Protein AF-A0A523BWU6-F1 (afdb_monomer)

Nearest PDB structures (foldseek):
  2gwc-assembly1_B  TM=8.586E-01  e=6.960E-15  Brassica juncea
  1r8g-assembly1_A  TM=8.103E-01  e=1.263E-08  Escherichia coli
  1r8g-assembly1_B  TM=7.173E-01  e=1.803E-08  Escherichia coli
  1tt4-assembly1_B  TM=7.010E-01  e=5.564E-08  Salmonella enterica subsp. enterica serovar Typhimurium str. LT2
  3nhq-assembly1_A  TM=3.164E-01  e=4.494E+00  Pseudomonas aeruginosa

Mean predicted aligned error: 5.54 Å

Radius of gyration: 21.66 Å; Cα contacts (8 Å, |Δi|>4): 643; chains: 1; bounding box: 71×61×48 Å

Secondary structure (DSSP, 8-state):
-HHHHHHHHHHHHHHHHHTTTS---EEEEEEEEEE-TTSSBPPHHHHHHHHHHHHHTTPEEEE-TTT--EEEEEEE-SSSEEEEEE-SBTTEEEEEEEEESSHHHHHHHHHHHHHHHHHHHHHHT-EE--SSB-SSSPP-GGGB---GGGGGHHHHH-SSGGGGGGTB-EEEEEEE--TTTHHHHHHHHHHTHHHHHHHT----EETTEE-TT-S-HHHHHHHHHSTT-TTEE--SS--SSHHHHHHHHHTSPP-EEEETTEEEE-TTSS-HHHHHHHGGG-EEE-TTS-EEE----HHHHHHHGGG-EESEEEETTTEEEEEEEEP-PPP-TT--PPPTTS-------

pLDDT: mean 91.9, std 13.24, range [29.61, 98.56]

Solvent-accessible surface area (backbone atoms only — not comparable to full-atom values): 18649 Å² total; per-residue (Å²): 108,67,68,59,30,50,49,56,40,49,46,13,44,51,48,44,59,80,38,67,98,54,67,72,35,42,29,41,39,38,24,26,28,29,19,35,86,84,54,34,58,43,56,72,68,60,49,54,50,49,54,54,50,41,43,79,71,70,26,50,74,39,58,26,90,72,68,65,42,76,47,31,33,35,36,87,44,100,75,50,44,31,35,46,28,46,60,56,5,56,34,22,40,30,39,35,45,43,56,23,66,45,70,69,60,44,51,52,52,51,50,53,53,49,51,60,50,45,58,52,22,68,74,71,48,40,46,73,40,42,25,3,32,38,39,40,45,69,57,36,78,90,40,45,41,79,42,62,80,64,77,46,45,54,79,60,69,69,55,74,48,68,25,51,46,23,31,45,18,31,36,26,41,31,37,64,37,50,58,94,43,41,50,62,50,30,39,54,47,35,74,42,35,71,60,46,31,66,76,35,43,38,20,33,41,41,60,74,36,75,40,82,97,38,47,42,39,51,62,51,45,48,52,69,50,46,65,89,42,93,42,45,43,75,70,96,64,75,61,90,41,61,58,54,47,45,51,58,61,28,56,38,59,34,57,56,42,78,56,98,91,40,68,26,38,32,54,88,37,80,15,36,50,57,47,54,68,42,27,86,72,21,60,27,25,41,94,85,66,49,76,41,84,40,68,71,49,70,68,45,50,60,53,45,60,69,68,53,49,39,35,27,37,80,40,93,82,32,22,40,32,42,48,57,26,28,9,58,60,76,81,70,88,79,74,82,63,82,64,91,83,73,79,85,73,81,80,83,133

Sequence (349 aa):
MDELAGFVWEMLAGKQAGRRGRPRGTGLELKFPAVNQRGEAIGFETLQKLWAFLATRGWDLSLDPHYGWPVSASFPNKYCRDVIGTETGFCKLEISLAYQDDLHRLYRRLAEIRELLGEFAAAEGVSFLGLGVQPLTPPGRELMMPKARNLFWEEVFGNDRVYLFTVTATNQVHVDVAPEEAIRAVNVFNALAAAQIALHANSAIWQGRLAEGYKALTEQAWEWWLPGDPRVGQISRPFSDLGDYVEHLAGFRPVYLVRDGQYLGLAHYGSFAVYWQDGAQAAAADSRGNMVPVMPRIEDWELHQTFCWHDARVSGYGTLENRVNCQQPPEVAGGSGPDPRVDGESRPG

Foldseek 3Di:
DVVLLVVLQVLLQVLVVVQPPAAWWKKKKWKWQKAALVLEQDDPVLLLVVVVLVVVVVWQFDAALPPRHGFWTWDDDPQGIWIWGADQFSRMIITIDGIDRDPVVNVVVVVVVVVSVVVSCVVRRMDTDLAQWSQAYAFDPNRGDPHPLVPQCCVQQVDDLSSNVNTGIWMKMWIRDHQVCQLVVQQVLLVCLVVQLVVQQGHQHHNNDGPPPGSNVSLVSQCVRHPPQCQAEHHPDRAPHSVSVLVSLQQDQFGWDDDPSFTWGRSPDNGNVVQQVCAQPHWTQGPVGDTDTDGDDVRSVLVSSVSRHYCWDQHSNSTIMHIRHRRGDPPPPDDPPPDPPPDPDDDDD

Structure (mmCIF, N/CA/C/O backbone):
data_AF-A0A523BWU6-F1
#
_entry.id   AF-A0A523BWU6-F1
#
loop_
_atom_site.group_PDB
_atom_site.id
_atom_site.type_symbol
_atom_site.label_atom_id
_atom_site.label_alt_id
_atom_site.label_comp_id
_atom_site.label_asym_id
_atom_site.label_entity_id
_atom_site.label_seq_id
_atom_site.pdbx_PDB_ins_code
_atom_site.Cartn_x
_atom_site.Cartn_y
_atom_site.Cartn_z
_atom_site.occupancy
_atom_site.B_iso_or_equiv
_atom_site.auth_seq_id
_atom_site.auth_comp_id
_atom_site.auth_asym_id
_atom_site.auth_atom_id
_atom_site.pdbx_PDB_model_num
ATOM 1 N N . MET A 1 1 ? 15.651 -6.166 -19.650 1.00 95.00 1 MET A N 1
ATOM 2 C CA . MET A 1 1 ? 14.570 -6.655 -18.769 1.00 95.00 1 MET A CA 1
ATOM 3 C C . MET A 1 1 ? 14.988 -7.934 -18.060 1.00 95.00 1 MET A C 1
ATOM 5 O O . MET A 1 1 ? 14.704 -8.050 -16.879 1.00 95.00 1 MET A O 1
ATOM 9 N N . ASP A 1 2 ? 15.756 -8.814 -18.712 1.00 95.88 2 ASP A N 1
ATOM 10 C CA . ASP A 1 2 ? 16.342 -10.025 -18.107 1.00 95.88 2 ASP A CA 1
ATOM 11 C C . ASP A 1 2 ? 17.054 -9.791 -16.769 1.00 95.88 2 ASP A C 1
ATOM 13 O O . ASP A 1 2 ? 16.882 -10.575 -15.845 1.00 95.88 2 ASP A O 1
ATOM 17 N N . GLU A 1 3 ? 17.800 -8.691 -16.633 1.00 97.06 3 GLU A N 1
ATOM 18 C CA . GLU A 1 3 ? 18.439 -8.303 -15.367 1.00 97.06 3 GLU A CA 1
ATOM 19 C C . GLU A 1 3 ? 17.420 -8.114 -14.229 1.00 97.06 3 GLU A C 1
ATOM 21 O O . GLU A 1 3 ? 17.587 -8.668 -13.146 1.00 97.06 3 GLU A O 1
ATOM 26 N N . LEU A 1 4 ? 16.325 -7.392 -14.491 1.00 97.81 4 LEU A N 1
ATOM 27 C CA . LEU A 1 4 ? 15.254 -7.169 -13.516 1.00 97.81 4 LEU A CA 1
ATOM 28 C C . LEU A 1 4 ? 14.512 -8.471 -13.195 1.00 97.81 4 LEU A C 1
ATOM 30 O O . LEU A 1 4 ? 14.207 -8.740 -12.036 1.00 97.81 4 LEU A O 1
ATOM 34 N N . ALA A 1 5 ? 14.261 -9.311 -14.202 1.00 97.75 5 ALA A N 1
ATOM 35 C CA . ALA A 1 5 ? 13.670 -10.631 -13.994 1.00 97.75 5 ALA A CA 1
ATOM 36 C C . ALA A 1 5 ? 14.579 -11.538 -13.148 1.00 97.75 5 ALA A C 1
ATOM 38 O O . ALA A 1 5 ? 14.092 -12.213 -12.240 1.00 97.75 5 ALA A O 1
ATOM 39 N N . GLY A 1 6 ? 15.893 -11.499 -13.389 1.00 98.06 6 GLY A N 1
ATOM 40 C CA . GLY A 1 6 ? 16.903 -12.178 -12.581 1.00 98.06 6 GLY A CA 1
ATOM 41 C C . GLY A 1 6 ? 16.894 -11.704 -11.130 1.00 98.06 6 GLY A C 1
ATOM 42 O O . GLY A 1 6 ? 16.834 -12.529 -10.223 1.00 98.06 6 GLY A O 1
ATOM 43 N N . PHE A 1 7 ? 16.835 -10.391 -10.898 1.00 97.75 7 PHE A N 1
ATOM 44 C CA . PHE A 1 7 ? 16.709 -9.834 -9.550 1.00 97.75 7 PHE A CA 1
ATOM 45 C C . PHE A 1 7 ? 15.442 -10.325 -8.828 1.00 97.75 7 PHE A C 1
ATOM 47 O O . PHE A 1 7 ? 15.516 -10.789 -7.689 1.00 97.75 7 PHE A O 1
ATOM 54 N N . VAL A 1 8 ? 14.273 -10.273 -9.481 1.00 97.88 8 VAL A N 1
ATOM 55 C CA . VAL A 1 8 ? 13.016 -10.737 -8.864 1.00 97.88 8 VAL A CA 1
ATOM 56 C C . VAL A 1 8 ? 13.076 -12.239 -8.563 1.00 97.88 8 VAL A C 1
ATOM 58 O O . VAL A 1 8 ? 12.609 -12.677 -7.507 1.00 97.88 8 VAL A O 1
ATOM 61 N N . TRP A 1 9 ? 13.692 -13.031 -9.444 1.00 98.19 9 TRP A N 1
ATOM 62 C CA . TRP A 1 9 ? 13.938 -14.451 -9.205 1.00 98.19 9 TRP A CA 1
ATOM 63 C C . TRP A 1 9 ? 14.818 -14.674 -7.971 1.00 98.19 9 TRP A C 1
ATOM 65 O O . TRP A 1 9 ? 14.464 -15.460 -7.093 1.00 98.19 9 TRP A O 1
ATOM 75 N N . GLU A 1 10 ? 15.944 -13.968 -7.876 1.00 97.75 10 GLU A N 1
ATOM 76 C CA . GLU A 1 10 ? 16.881 -14.069 -6.755 1.00 97.75 10 GLU A CA 1
ATOM 77 C C . GLU A 1 10 ? 16.250 -13.642 -5.428 1.00 97.75 10 GLU A C 1
ATOM 79 O O . GLU A 1 10 ? 16.455 -14.311 -4.414 1.00 97.75 10 GLU A O 1
ATOM 84 N N . MET A 1 11 ? 15.418 -12.597 -5.427 1.00 96.50 11 MET A N 1
ATOM 85 C CA . MET A 1 11 ? 14.640 -12.182 -4.257 1.00 96.50 11 MET A CA 1
ATOM 86 C C . MET A 1 11 ? 13.735 -13.322 -3.758 1.00 96.50 11 MET A C 1
ATOM 88 O O . MET A 1 11 ? 13.740 -13.655 -2.567 1.00 96.50 11 MET A O 1
ATOM 92 N N . LEU A 1 12 ? 12.979 -13.952 -4.662 1.00 96.75 12 LEU A N 1
ATOM 93 C CA . LEU A 1 12 ? 12.099 -15.080 -4.340 1.00 96.75 12 LEU A CA 1
ATOM 94 C C . LEU A 1 12 ? 12.902 -16.304 -3.866 1.00 96.75 12 LEU A C 1
ATOM 96 O O . LEU A 1 12 ? 12.552 -16.937 -2.865 1.00 96.75 12 LEU A O 1
ATOM 100 N N . ALA A 1 13 ? 14.011 -16.616 -4.538 1.00 96.44 13 ALA A N 1
ATOM 101 C CA . ALA A 1 13 ? 14.864 -17.755 -4.214 1.00 96.44 13 ALA A CA 1
ATOM 102 C C . ALA A 1 13 ? 15.556 -17.567 -2.856 1.00 96.44 13 ALA A C 1
ATOM 104 O O . ALA A 1 13 ? 15.603 -18.490 -2.040 1.00 96.44 13 ALA A O 1
ATOM 105 N N . GLY A 1 14 ? 16.034 -16.354 -2.569 1.00 94.12 14 GLY A N 1
ATOM 106 C CA . GLY A 1 14 ? 16.620 -15.979 -1.286 1.00 94.12 14 GLY A CA 1
ATOM 107 C C . GLY A 1 14 ? 15.615 -16.104 -0.143 1.00 94.12 14 GLY A C 1
ATOM 108 O O . GLY A 1 14 ? 15.928 -16.691 0.899 1.00 94.12 14 GLY A O 1
ATOM 109 N N . LYS A 1 15 ? 14.373 -15.643 -0.356 1.00 90.31 15 LYS A N 1
ATOM 110 C CA . LYS A 1 15 ? 13.274 -15.812 0.604 1.00 90.31 15 LYS A CA 1
ATOM 111 C C . LYS A 1 15 ? 12.997 -17.288 0.891 1.00 90.31 15 LYS A C 1
ATOM 113 O O . LYS A 1 15 ? 12.927 -17.683 2.057 1.00 90.31 15 LYS A O 1
ATOM 118 N N . GLN A 1 16 ? 12.884 -18.106 -0.154 1.00 91.31 16 GLN A N 1
ATOM 119 C CA . GLN A 1 16 ? 12.655 -19.545 -0.037 1.00 91.31 16 GLN A CA 1
ATOM 120 C C . GLN A 1 16 ? 13.806 -20.243 0.707 1.00 91.31 16 GLN A C 1
ATOM 122 O O . GLN A 1 16 ? 13.567 -21.025 1.632 1.00 91.31 16 GLN A O 1
ATOM 127 N N . ALA A 1 17 ? 15.058 -19.930 0.360 1.00 91.69 17 ALA A N 1
ATOM 128 C CA . ALA A 1 17 ? 16.248 -20.497 0.989 1.00 91.69 17 ALA A CA 1
ATOM 129 C C . ALA A 1 17 ? 16.337 -20.145 2.482 1.00 91.69 17 ALA A C 1
ATOM 131 O O . ALA A 1 17 ? 16.583 -21.029 3.306 1.00 91.69 17 ALA A O 1
ATOM 132 N N . GLY A 1 18 ? 16.043 -18.893 2.852 1.00 87.62 18 GLY A N 1
ATOM 133 C CA . GLY A 1 18 ? 15.986 -18.442 4.249 1.00 87.62 18 GLY A CA 1
ATOM 134 C C . GLY A 1 18 ? 14.910 -19.140 5.092 1.00 87.62 18 GLY A C 1
ATOM 135 O O . GLY A 1 18 ? 14.934 -19.076 6.325 1.00 87.62 18 GLY A O 1
ATOM 136 N N . ARG A 1 19 ? 13.972 -19.842 4.445 1.00 84.12 19 ARG A N 1
ATOM 137 C CA . ARG A 1 19 ? 12.902 -20.623 5.082 1.00 84.12 19 ARG A CA 1
ATOM 138 C C . ARG A 1 19 ? 13.053 -22.133 4.895 1.00 84.12 19 ARG A C 1
ATOM 140 O O . ARG A 1 19 ? 12.149 -22.883 5.260 1.00 84.12 19 ARG A O 1
ATOM 147 N N . ARG A 1 20 ? 14.185 -22.613 4.371 1.00 85.06 20 ARG A N 1
ATOM 148 C CA . ARG A 1 20 ? 14.415 -24.046 4.142 1.00 85.06 20 ARG A CA 1
ATOM 149 C C . ARG A 1 20 ? 14.193 -24.856 5.427 1.00 85.06 20 ARG A C 1
ATOM 151 O O . ARG A 1 20 ? 14.757 -24.552 6.473 1.00 85.06 20 ARG A O 1
ATOM 158 N N . GLY A 1 21 ? 13.367 -25.900 5.335 1.00 83.62 21 GLY A N 1
ATOM 159 C CA . GLY A 1 21 ? 13.014 -26.756 6.475 1.00 83.62 21 GLY A CA 1
ATOM 160 C C . GLY A 1 21 ? 11.946 -26.178 7.411 1.00 83.62 21 GLY A C 1
ATOM 161 O O . GLY A 1 21 ? 11.704 -26.748 8.472 1.00 83.62 21 GLY A O 1
ATOM 162 N N . ARG A 1 22 ? 11.300 -25.065 7.039 1.00 84.62 22 ARG A N 1
ATOM 163 C CA . ARG A 1 22 ? 10.190 -24.450 7.778 1.00 84.62 22 ARG A CA 1
ATOM 164 C C . ARG A 1 22 ? 8.908 -24.473 6.934 1.00 84.62 22 ARG A C 1
ATOM 166 O O . ARG A 1 22 ? 8.999 -24.528 5.707 1.00 84.62 22 ARG A O 1
ATOM 173 N N . PRO A 1 23 ? 7.717 -24.424 7.558 1.00 86.81 23 PRO A N 1
ATOM 174 C CA . PRO A 1 23 ? 6.465 -24.246 6.827 1.00 86.81 23 PRO A CA 1
ATOM 175 C C . PRO A 1 23 ? 6.470 -22.956 6.000 1.00 86.81 23 PRO A C 1
ATOM 177 O O . PRO A 1 23 ? 7.187 -22.004 6.324 1.00 86.81 23 PRO A O 1
ATOM 180 N N . ARG A 1 24 ? 5.627 -22.893 4.965 1.00 89.00 24 ARG A N 1
ATOM 181 C CA . ARG A 1 24 ? 5.288 -21.618 4.321 1.00 89.00 24 ARG A CA 1
ATOM 182 C C . ARG A 1 24 ? 4.658 -20.699 5.353 1.00 89.00 24 ARG A C 1
ATOM 184 O O . ARG A 1 24 ? 3.823 -21.137 6.137 1.00 89.00 24 ARG A O 1
ATOM 191 N N . GLY A 1 25 ? 5.098 -19.457 5.368 1.00 89.44 25 GLY A N 1
ATOM 192 C CA . GLY A 1 25 ? 4.559 -18.452 6.253 1.00 89.44 25 GLY A CA 1
ATOM 193 C C . GLY A 1 25 ? 3.513 -17.589 5.573 1.00 89.44 25 GLY A C 1
ATOM 194 O O . GLY A 1 25 ? 3.270 -17.679 4.367 1.00 89.44 25 GLY A O 1
ATOM 195 N N . THR A 1 26 ? 2.934 -16.716 6.383 1.00 92.12 26 THR A N 1
ATOM 196 C CA . THR A 1 26 ? 2.029 -15.674 5.924 1.00 92.12 26 THR A CA 1
ATOM 197 C C . THR A 1 26 ? 2.257 -14.385 6.708 1.00 92.12 26 THR A C 1
ATOM 199 O O . THR A 1 26 ? 2.623 -14.415 7.885 1.00 92.12 26 THR A O 1
ATOM 202 N N . GLY A 1 27 ? 2.037 -13.249 6.058 1.00 92.75 27 GLY A N 1
ATOM 203 C CA . GLY A 1 27 ? 1.961 -11.924 6.676 1.00 92.75 27 GLY A CA 1
ATOM 204 C C . GLY A 1 27 ? 0.596 -11.291 6.421 1.00 92.75 27 GLY A C 1
ATOM 205 O O . GLY A 1 27 ? -0.129 -11.740 5.531 1.00 92.75 27 GLY A O 1
ATOM 206 N N . LEU A 1 28 ? 0.256 -10.261 7.192 1.00 94.00 28 LEU A N 1
ATOM 207 C CA . LEU A 1 28 ? -0.963 -9.471 7.003 1.00 94.00 28 LEU A CA 1
ATOM 208 C C . LEU A 1 28 ? -0.611 -7.997 6.878 1.00 94.00 28 LEU A C 1
ATOM 210 O O . LEU A 1 28 ? 0.236 -7.517 7.627 1.00 94.00 28 LEU A O 1
ATOM 214 N N . GLU A 1 29 ? -1.321 -7.300 6.001 1.00 95.50 29 GLU A N 1
ATOM 215 C CA . GLU A 1 29 ? -1.388 -5.843 5.937 1.00 95.50 29 GLU A CA 1
ATOM 216 C C . GLU A 1 29 ? -2.864 -5.435 6.036 1.00 95.50 29 GLU A C 1
ATOM 218 O O . GLU A 1 29 ? -3.669 -5.660 5.130 1.00 95.50 29 GLU A O 1
ATOM 223 N N . LEU A 1 30 ? -3.248 -4.885 7.186 1.00 95.94 30 LEU A N 1
ATOM 224 C CA . LEU A 1 30 ? -4.639 -4.618 7.547 1.00 95.94 30 LEU A CA 1
ATOM 225 C C . LEU A 1 30 ? -4.874 -3.123 7.692 1.00 95.94 30 LEU A C 1
ATOM 227 O O . LEU A 1 30 ? -4.196 -2.476 8.486 1.00 95.94 30 LEU A O 1
ATOM 231 N N . LYS A 1 31 ? -5.869 -2.573 6.994 1.00 96.81 31 LYS A N 1
ATOM 232 C CA . LYS A 1 31 ? -6.171 -1.136 7.058 1.00 96.81 31 LYS A CA 1
ATOM 233 C C . LYS A 1 31 ? -7.459 -0.898 7.833 1.00 96.81 31 LYS A C 1
ATOM 235 O O . LYS A 1 31 ? -8.456 -1.543 7.547 1.00 96.81 31 LYS A O 1
ATOM 240 N N . PHE A 1 32 ? -7.464 0.007 8.803 1.00 96.94 32 PHE A N 1
ATOM 241 C CA . PHE A 1 32 ? -8.627 0.292 9.647 1.00 96.94 32 PHE A CA 1
ATOM 242 C C . PHE A 1 32 ? -8.932 1.791 9.635 1.00 96.94 32 PHE A C 1
ATOM 244 O O . PHE A 1 32 ? -8.091 2.570 10.097 1.00 96.94 32 PHE A O 1
ATOM 251 N N . PRO A 1 33 ? -10.110 2.228 9.148 1.00 97.25 33 PRO A N 1
ATOM 252 C CA . PRO A 1 33 ? -10.564 3.595 9.354 1.00 97.25 33 PRO A CA 1
ATOM 253 C C . PRO A 1 33 ? -10.639 3.905 10.851 1.00 97.25 33 PRO A C 1
ATOM 255 O O . PRO A 1 33 ? -11.231 3.145 11.618 1.00 97.25 33 PRO A O 1
ATOM 258 N N . ALA A 1 34 ? -10.039 5.014 11.264 1.00 97.56 34 ALA A N 1
ATOM 259 C CA . ALA A 1 34 ? -10.069 5.499 12.633 1.00 97.56 34 ALA A CA 1
ATOM 260 C C . ALA A 1 34 ? -11.107 6.618 12.745 1.00 97.56 34 ALA A C 1
ATOM 262 O O . ALA A 1 34 ? -11.057 7.604 12.001 1.00 97.56 34 ALA A O 1
ATOM 263 N N . VAL A 1 35 ? -12.047 6.471 13.677 1.00 98.06 35 VAL A N 1
ATOM 264 C CA . VAL A 1 35 ? -13.168 7.401 13.842 1.00 98.06 35 VAL A CA 1
ATOM 265 C C . VAL A 1 35 ? -13.293 7.930 15.260 1.00 98.06 35 VAL A C 1
ATOM 267 O O . VAL A 1 35 ? -12.941 7.249 16.221 1.00 98.06 35 VAL A O 1
ATOM 270 N N . ASN A 1 36 ? -13.812 9.147 15.385 1.00 97.94 36 ASN A N 1
ATOM 271 C CA . ASN A 1 36 ? -14.216 9.732 16.659 1.00 97.94 36 ASN A CA 1
ATOM 272 C C . ASN A 1 36 ? -15.576 9.160 17.125 1.00 97.94 36 ASN A C 1
ATOM 274 O O . ASN A 1 36 ? -16.227 8.390 16.417 1.00 97.94 36 ASN A O 1
ATOM 278 N N . GLN A 1 37 ? -16.057 9.584 18.297 1.00 96.50 37 GLN A N 1
ATOM 279 C CA . GLN A 1 37 ? -17.348 9.139 18.856 1.00 96.50 37 GLN A CA 1
ATOM 280 C C . GLN A 1 37 ? -18.585 9.493 18.005 1.00 96.50 37 GLN A C 1
ATOM 282 O O . GLN A 1 37 ? -19.656 8.935 18.224 1.00 96.50 37 GLN A O 1
ATOM 287 N N . ARG A 1 38 ? -18.459 10.411 17.038 1.00 96.75 38 ARG A N 1
ATOM 288 C CA . ARG A 1 38 ? -19.512 10.763 16.071 1.00 96.75 38 ARG A CA 1
ATOM 289 C C . ARG A 1 38 ? -19.452 9.916 14.795 1.00 96.75 38 ARG A C 1
ATOM 291 O O . ARG A 1 38 ? -20.298 10.082 13.924 1.00 96.75 38 ARG A O 1
ATOM 298 N N . GLY A 1 39 ? -18.474 9.016 14.674 1.00 96.50 39 GLY A N 1
ATOM 299 C CA . GLY A 1 39 ? -18.249 8.197 13.483 1.00 96.50 39 GLY A CA 1
ATOM 300 C C . GLY A 1 39 ? -17.543 8.935 12.341 1.00 96.50 39 GLY A C 1
ATOM 301 O O . GLY A 1 39 ? -17.425 8.386 11.246 1.00 96.50 39 GLY A O 1
ATOM 302 N N . GLU A 1 40 ? -17.081 10.163 12.568 1.00 97.81 40 GLU A N 1
ATOM 303 C CA . GLU A 1 40 ? -16.292 10.939 11.607 1.00 97.81 40 GLU A CA 1
ATOM 304 C C . GLU A 1 40 ? -14.819 10.524 11.703 1.00 97.81 40 GLU A C 1
ATOM 306 O O . GLU A 1 40 ? -14.370 10.069 12.755 1.00 97.81 40 GLU A O 1
ATOM 311 N N . ALA A 1 41 ? -14.054 10.704 10.628 1.00 98.06 41 ALA A N 1
ATOM 312 C CA . ALA A 1 41 ? -12.604 10.552 10.632 1.00 98.06 41 ALA A CA 1
ATOM 313 C C . ALA A 1 41 ? -11.962 11.288 11.824 1.00 98.06 41 ALA A C 1
ATOM 315 O O . ALA A 1 41 ? -12.340 12.415 12.154 1.00 98.06 41 ALA A O 1
ATOM 316 N N . ILE A 1 42 ? -10.981 10.653 12.471 1.00 98.06 42 ILE A N 1
ATOM 317 C CA . ILE A 1 42 ? -10.181 11.326 13.505 1.00 98.06 42 ILE A CA 1
ATOM 318 C C . ILE A 1 42 ? -9.465 12.556 12.936 1.00 98.06 42 ILE A C 1
ATOM 320 O O . ILE A 1 42 ? -9.189 12.623 11.742 1.00 98.06 42 ILE A O 1
ATOM 324 N N . GLY A 1 43 ? -9.121 13.512 13.801 1.00 97.31 43 GLY A N 1
ATOM 325 C CA . GLY A 1 43 ? -8.261 14.635 13.433 1.00 97.31 43 GLY A CA 1
ATOM 326 C C . GLY A 1 43 ? -6.775 14.259 13.428 1.00 97.31 43 GLY A C 1
ATOM 327 O O . GLY A 1 43 ? -6.363 13.280 14.053 1.00 97.31 43 GLY A O 1
ATOM 328 N N . PHE A 1 44 ? -5.952 15.080 12.772 1.00 96.38 44 PHE A N 1
ATOM 329 C CA . PHE A 1 44 ? -4.498 14.879 12.710 1.00 96.38 44 PHE A CA 1
ATOM 330 C C . PHE A 1 44 ? -3.832 14.894 14.100 1.00 96.38 44 PHE A C 1
ATOM 332 O O . PHE A 1 44 ? -2.903 14.133 14.350 1.00 96.38 44 PHE A O 1
ATOM 339 N N . GLU A 1 45 ? -4.349 15.694 15.039 1.00 97.00 45 GLU A N 1
ATOM 340 C CA . GLU A 1 45 ? -3.870 15.728 16.431 1.00 97.00 45 GLU A CA 1
ATOM 341 C C . GLU A 1 45 ? -4.022 14.363 17.125 1.00 97.00 45 GLU A C 1
ATOM 343 O O . GLU A 1 45 ? -3.108 13.892 17.800 1.00 97.00 45 GLU A O 1
ATOM 348 N N . THR A 1 46 ? -5.149 13.677 16.919 1.00 97.94 46 THR A N 1
ATOM 349 C CA . THR A 1 46 ? -5.376 12.334 17.469 1.00 97.94 46 THR A CA 1
ATOM 350 C C . THR A 1 46 ? -4.353 11.334 16.929 1.00 97.94 46 THR A C 1
ATOM 352 O O . THR A 1 46 ? -3.847 10.506 17.683 1.00 97.94 46 THR A O 1
ATOM 355 N N . LEU A 1 47 ? -3.985 11.438 15.648 1.00 97.50 47 LEU A N 1
ATOM 356 C CA . LEU A 1 47 ? -2.916 10.620 15.076 1.00 97.50 47 LEU A CA 1
ATOM 357 C C . LEU A 1 47 ? -1.556 10.918 15.735 1.00 97.50 47 LEU A C 1
ATOM 359 O O . LEU A 1 47 ? -0.805 9.997 16.047 1.00 97.50 47 LEU A O 1
ATOM 363 N N . GLN A 1 48 ? -1.238 12.187 16.003 1.00 96.75 48 GLN A N 1
ATOM 364 C CA . GLN A 1 48 ? 0.001 12.550 16.703 1.00 96.75 48 GLN A CA 1
ATOM 365 C C . GLN A 1 48 ? 0.056 11.954 18.116 1.00 96.75 48 GLN A C 1
ATOM 367 O O . GLN A 1 48 ? 1.101 11.450 18.535 1.00 96.75 48 GLN A O 1
ATOM 372 N N . LYS A 1 49 ? -1.077 11.942 18.830 1.00 98.31 49 LYS A N 1
ATOM 373 C CA . LYS A 1 49 ? -1.189 11.276 20.134 1.00 98.31 49 LYS A CA 1
ATOM 374 C C . LYS A 1 49 ? -0.979 9.766 20.033 1.00 98.31 49 LYS A C 1
ATOM 376 O O . LYS A 1 49 ? -0.329 9.205 20.911 1.00 98.31 49 LYS A O 1
ATOM 381 N N . LEU A 1 50 ? -1.455 9.115 18.966 1.00 98.38 50 LEU A N 1
ATOM 382 C CA . LEU A 1 50 ? -1.187 7.692 18.728 1.00 98.38 50 LEU A CA 1
ATOM 383 C C . LEU A 1 50 ? 0.316 7.423 18.603 1.00 98.38 50 LEU A C 1
ATOM 385 O O . LEU A 1 50 ? 0.822 6.480 19.209 1.00 98.38 50 LEU A O 1
ATOM 389 N N . TRP A 1 51 ? 1.048 8.254 17.860 1.00 98.25 51 TRP A N 1
ATOM 390 C CA . TRP A 1 51 ? 2.498 8.099 17.732 1.00 98.25 51 TRP A CA 1
ATOM 391 C C . TRP A 1 51 ? 3.223 8.276 19.061 1.00 98.25 51 TRP A C 1
ATOM 393 O O . TRP A 1 51 ? 4.073 7.455 19.405 1.00 98.25 51 TRP A O 1
ATOM 403 N N . ALA A 1 52 ? 2.845 9.290 19.842 1.00 98.25 52 ALA A N 1
ATOM 404 C CA . ALA A 1 52 ? 3.377 9.469 21.188 1.00 98.25 52 ALA A CA 1
ATOM 405 C C . ALA A 1 52 ? 3.075 8.247 22.074 1.00 98.25 52 ALA A C 1
ATOM 407 O O . ALA A 1 52 ? 3.976 7.724 22.727 1.00 98.25 52 ALA A O 1
ATOM 408 N N . PHE A 1 53 ? 1.840 7.739 22.040 1.00 98.56 53 PHE A N 1
ATOM 409 C CA . PHE A 1 53 ? 1.439 6.536 22.763 1.00 98.56 53 PHE A CA 1
ATOM 410 C C . PHE A 1 53 ? 2.298 5.325 22.377 1.00 98.56 53 PHE A C 1
ATOM 412 O O . PHE A 1 53 ? 2.887 4.697 23.255 1.00 98.56 53 PHE A O 1
ATOM 419 N N . LEU A 1 54 ? 2.447 5.023 21.085 1.00 98.56 54 LEU A N 1
ATOM 420 C CA . LEU A 1 54 ? 3.252 3.887 20.624 1.00 98.56 54 LEU A CA 1
ATOM 421 C C . LEU A 1 54 ? 4.726 4.020 21.038 1.00 98.56 54 LEU A C 1
ATOM 423 O O . LEU A 1 54 ? 5.321 3.039 21.488 1.00 98.56 54 LEU A O 1
ATOM 427 N N . ALA A 1 55 ? 5.292 5.230 20.996 1.00 98.25 55 ALA A N 1
ATOM 428 C CA . ALA A 1 55 ? 6.647 5.482 21.485 1.00 98.25 55 ALA A CA 1
ATOM 429 C C . ALA A 1 55 ? 6.794 5.162 22.985 1.00 98.25 55 ALA A C 1
ATOM 431 O O . ALA A 1 55 ? 7.755 4.503 23.380 1.00 98.25 55 ALA A O 1
ATOM 432 N N . THR A 1 56 ? 5.811 5.522 23.826 1.00 98.12 56 THR A N 1
ATOM 433 C CA . THR A 1 56 ? 5.826 5.136 25.259 1.00 98.12 56 THR A CA 1
ATOM 434 C C . THR A 1 56 ? 5.741 3.625 25.482 1.00 98.12 56 THR A C 1
ATOM 436 O O . THR A 1 56 ? 6.112 3.132 26.545 1.00 98.12 56 THR A O 1
ATOM 439 N N . ARG A 1 57 ? 5.278 2.877 24.475 1.00 97.69 57 ARG A N 1
ATOM 440 C CA . ARG A 1 57 ? 5.184 1.412 24.472 1.00 97.69 57 ARG A CA 1
ATOM 441 C C . ARG A 1 57 ? 6.387 0.737 23.810 1.00 97.69 57 ARG A C 1
ATOM 443 O O . ARG A 1 57 ? 6.343 -0.463 23.560 1.00 97.69 57 ARG A O 1
ATOM 450 N N . GLY A 1 58 ? 7.456 1.489 23.544 1.00 96.69 58 GLY A N 1
ATOM 451 C CA . GLY A 1 58 ? 8.706 0.962 22.997 1.00 96.69 58 GLY A CA 1
ATOM 452 C C . GLY A 1 58 ? 8.682 0.719 21.489 1.00 96.69 58 GLY A C 1
ATOM 453 O O . GLY A 1 58 ? 9.492 -0.062 20.998 1.00 96.69 58 GLY A O 1
ATOM 454 N N . TRP A 1 59 ? 7.754 1.341 20.755 1.00 97.88 59 TRP A N 1
ATOM 455 C CA . TRP A 1 59 ? 7.782 1.323 19.294 1.00 97.8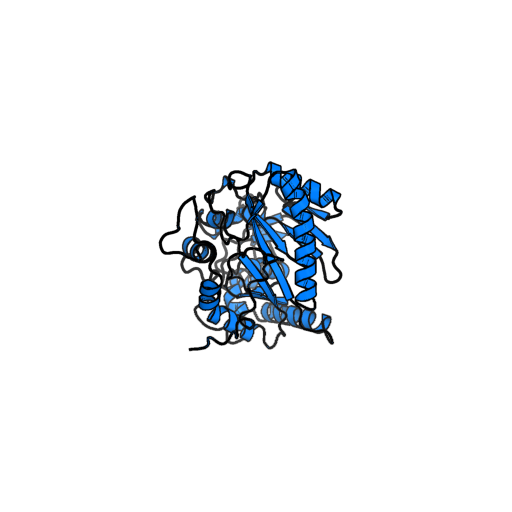8 59 TRP A CA 1
ATOM 456 C C . TRP A 1 59 ? 8.704 2.417 18.753 1.00 97.88 59 TRP A C 1
ATOM 458 O O . TRP A 1 59 ? 8.642 3.568 19.185 1.00 97.88 59 TRP A O 1
ATOM 468 N N . ASP A 1 60 ? 9.501 2.068 17.748 1.00 98.00 60 ASP A N 1
ATOM 469 C CA . ASP A 1 60 ? 10.414 2.991 17.082 1.00 98.00 60 ASP A CA 1
ATOM 470 C C . ASP A 1 60 ? 9.665 3.783 16.006 1.00 98.00 60 ASP A C 1
ATOM 472 O O . ASP A 1 60 ? 9.163 3.204 15.035 1.00 98.00 60 ASP A O 1
ATOM 476 N N . LEU A 1 61 ? 9.595 5.106 16.166 1.00 97.81 61 LEU A N 1
ATOM 477 C CA . LEU A 1 61 ? 8.942 5.991 15.201 1.00 97.81 61 LEU A CA 1
ATOM 478 C C . LEU A 1 61 ? 9.801 6.185 13.948 1.00 97.81 61 LEU A C 1
ATOM 480 O O . LEU A 1 61 ? 11.018 6.341 14.020 1.00 97.81 61 LEU A O 1
ATOM 484 N N . SER A 1 62 ? 9.148 6.233 12.792 1.00 96.50 62 SER A N 1
ATOM 485 C CA . SER A 1 62 ? 9.747 6.625 11.517 1.00 96.50 62 SER A CA 1
ATOM 486 C C . SER A 1 62 ? 9.091 7.907 11.021 1.00 96.50 62 SER A C 1
ATOM 488 O O . SER A 1 62 ? 7.862 8.019 10.984 1.00 96.50 62 SER A O 1
ATOM 490 N N . LEU A 1 63 ? 9.927 8.878 10.660 1.00 95.69 63 LEU A N 1
ATOM 491 C CA . LEU A 1 63 ? 9.497 10.184 10.176 1.00 95.69 63 LEU A CA 1
ATOM 492 C C . LEU A 1 63 ? 9.484 10.206 8.649 1.00 95.69 63 LEU A C 1
ATOM 494 O O . LEU A 1 63 ? 10.350 9.607 8.011 1.00 95.69 63 LEU A O 1
ATOM 498 N N . ASP A 1 64 ? 8.532 10.930 8.069 1.00 93.5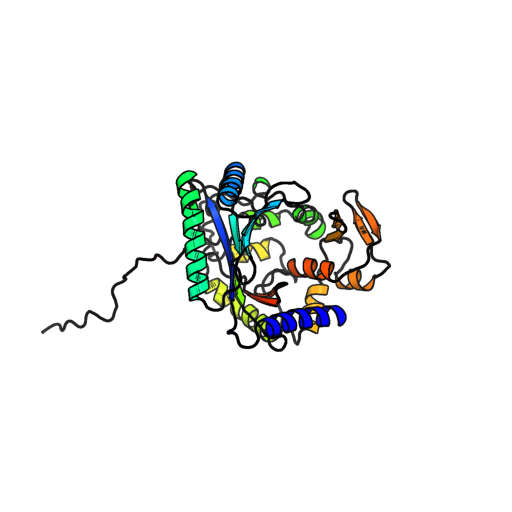0 64 ASP A N 1
ATOM 499 C CA . ASP A 1 64 ? 8.594 11.280 6.658 1.00 93.50 64 ASP A CA 1
ATOM 500 C C . ASP A 1 64 ? 9.816 12.177 6.406 1.00 93.50 64 ASP A C 1
ATOM 502 O O . ASP A 1 64 ? 9.981 13.184 7.101 1.00 93.50 64 ASP A O 1
ATOM 506 N N . PRO A 1 65 ? 10.670 11.860 5.423 1.00 87.75 65 PRO A N 1
ATOM 507 C CA . PRO A 1 65 ? 11.909 12.601 5.200 1.00 87.75 65 PRO A CA 1
ATOM 508 C C . PRO A 1 65 ? 11.696 14.018 4.654 1.00 87.75 65 PRO A C 1
ATOM 510 O O . PRO A 1 65 ? 12.588 14.850 4.794 1.00 87.75 65 PRO A O 1
ATOM 513 N N . HIS A 1 66 ? 10.548 14.312 4.033 1.00 88.81 66 HIS A N 1
ATOM 514 C CA . HIS A 1 66 ? 10.253 15.642 3.500 1.00 88.81 66 HIS A CA 1
ATOM 515 C C . HIS A 1 66 ? 9.535 16.515 4.531 1.00 88.81 66 HIS A C 1
ATOM 517 O O . HIS A 1 66 ? 9.908 17.668 4.735 1.00 88.81 66 HIS A O 1
ATOM 523 N N . TYR A 1 67 ? 8.510 15.972 5.189 1.00 91.38 67 TYR A N 1
ATOM 524 C CA . TYR A 1 67 ? 7.668 16.736 6.108 1.00 91.38 67 TYR A CA 1
ATOM 525 C C . TYR A 1 67 ? 8.099 16.646 7.579 1.00 91.38 67 TYR A C 1
ATOM 527 O O . TYR A 1 67 ? 7.655 17.457 8.388 1.00 91.38 67 TYR A O 1
ATOM 535 N N . GLY A 1 68 ? 8.923 15.662 7.954 1.00 92.75 68 GLY A N 1
ATOM 536 C CA . GLY A 1 68 ? 9.383 15.455 9.332 1.00 92.75 68 GLY A CA 1
ATOM 537 C C . GLY A 1 68 ? 8.318 14.916 10.295 1.00 92.75 68 GLY A C 1
ATOM 538 O O . GLY A 1 68 ? 8.576 14.802 11.492 1.00 92.75 68 GLY A O 1
ATOM 539 N N . TRP A 1 69 ? 7.124 14.574 9.804 1.00 93.94 69 TRP A N 1
ATOM 540 C CA . TRP A 1 69 ? 6.051 14.010 10.625 1.00 93.94 69 TRP A CA 1
ATOM 541 C C . TRP A 1 69 ? 6.240 12.511 10.839 1.00 93.94 69 TRP A C 1
ATOM 543 O O . TRP A 1 69 ? 6.597 11.817 9.887 1.00 93.94 69 TRP A O 1
ATOM 553 N N . PRO A 1 70 ? 5.932 11.963 12.029 1.00 95.94 70 PRO A N 1
ATOM 554 C CA . PRO A 1 70 ? 5.840 10.521 12.178 1.00 95.94 70 PRO A CA 1
ATOM 555 C C . PRO A 1 70 ? 4.740 9.967 11.265 1.00 95.94 70 PRO A C 1
ATOM 557 O O . PRO A 1 70 ? 3.607 10.454 11.262 1.00 95.94 70 PRO A O 1
ATOM 560 N N . VAL A 1 71 ? 5.093 8.958 10.472 1.00 95.94 71 VAL A N 1
ATOM 561 C CA . VAL A 1 71 ? 4.192 8.299 9.508 1.00 95.94 71 VAL A CA 1
ATOM 562 C C . VAL A 1 71 ? 3.952 6.835 9.835 1.00 95.94 71 VAL A C 1
ATOM 564 O O . VAL A 1 71 ? 2.954 6.268 9.382 1.00 95.94 71 VAL A O 1
ATOM 567 N N . SER A 1 72 ? 4.849 6.240 10.618 1.00 97.44 72 SER A N 1
ATOM 568 C CA . SER A 1 72 ? 4.741 4.878 11.114 1.00 97.44 72 SER A CA 1
ATOM 569 C C . SER A 1 72 ? 5.525 4.688 12.405 1.00 97.44 72 SER A C 1
ATOM 571 O O . SER A 1 72 ? 6.433 5.453 12.729 1.00 97.44 72 SER A O 1
ATOM 573 N N . ALA A 1 73 ? 5.202 3.617 13.111 1.00 97.94 73 ALA A N 1
ATOM 574 C CA . ALA A 1 73 ? 5.932 3.094 14.245 1.00 97.94 73 ALA A CA 1
ATOM 575 C C . ALA A 1 73 ? 6.216 1.612 13.990 1.00 97.94 73 ALA A C 1
ATOM 577 O O . ALA A 1 73 ? 5.382 0.914 13.411 1.00 97.94 73 ALA A O 1
ATOM 578 N N . SER A 1 74 ? 7.366 1.106 14.430 1.00 97.56 74 SER A N 1
ATOM 579 C CA . SER A 1 74 ? 7.723 -0.301 14.245 1.00 97.56 74 SER A CA 1
ATOM 580 C C . SER A 1 74 ? 8.213 -0.964 15.525 1.00 97.56 74 SER A C 1
ATOM 582 O O . SER A 1 74 ? 8.888 -0.335 16.337 1.00 97.56 74 SER A O 1
ATOM 584 N N . PHE A 1 75 ? 7.908 -2.249 15.683 1.00 95.75 75 PHE A N 1
ATOM 585 C CA . PHE A 1 75 ? 8.305 -3.043 16.841 1.00 95.75 75 PHE A CA 1
ATOM 586 C C . PHE A 1 75 ? 9.048 -4.306 16.393 1.00 95.75 75 PHE A C 1
ATOM 588 O O . PHE A 1 75 ? 8.541 -5.021 15.521 1.00 95.75 75 PHE A O 1
ATOM 595 N N . PRO A 1 76 ? 10.233 -4.613 16.953 1.00 90.88 76 PRO A N 1
ATOM 596 C CA . PRO A 1 76 ? 10.977 -5.815 16.595 1.00 90.88 76 PRO A CA 1
ATOM 597 C C . PRO A 1 76 ? 10.166 -7.096 16.809 1.00 90.88 76 PRO A C 1
ATOM 599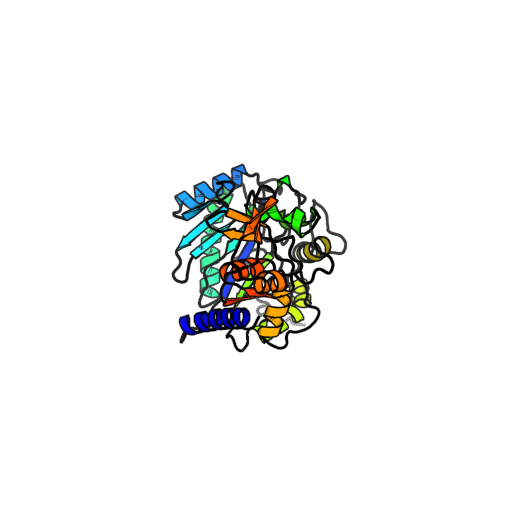 O O . PRO A 1 76 ? 9.554 -7.306 17.855 1.00 90.88 76 PRO A O 1
ATOM 602 N N . ASN A 1 77 ? 10.214 -7.994 15.830 1.00 81.19 77 ASN A N 1
ATOM 603 C CA . ASN A 1 77 ? 9.632 -9.328 15.904 1.00 81.19 77 ASN A CA 1
ATOM 604 C C . ASN A 1 77 ? 10.712 -10.357 15.531 1.00 81.19 77 ASN A C 1
ATOM 606 O O . ASN A 1 77 ? 11.689 -10.034 14.861 1.00 81.19 77 ASN A O 1
ATOM 610 N N . LYS A 1 78 ? 10.539 -11.625 15.916 1.00 74.06 78 LYS A N 1
ATOM 611 C CA . LYS A 1 78 ? 11.484 -12.712 15.606 1.00 74.06 78 LYS A CA 1
ATOM 612 C C . LYS A 1 78 ? 11.822 -12.807 14.111 1.00 74.06 78 LYS A C 1
ATOM 614 O O . LYS A 1 78 ? 12.914 -13.245 13.762 1.00 74.06 78 LYS A O 1
ATOM 619 N N . TYR A 1 79 ? 10.874 -12.458 13.241 1.00 71.38 79 TYR A N 1
ATOM 620 C CA . TYR A 1 79 ? 11.018 -12.610 11.793 1.00 71.38 79 TYR A CA 1
ATOM 621 C C . TYR A 1 79 ? 11.388 -11.319 11.060 1.00 71.38 79 TYR A C 1
ATOM 623 O O . TYR A 1 79 ? 12.047 -11.398 10.029 1.00 71.38 79 TYR A O 1
ATOM 631 N N . CYS A 1 80 ? 10.958 -10.161 11.565 1.00 81.62 80 CYS A N 1
ATOM 632 C CA . CYS A 1 80 ? 11.295 -8.837 11.039 1.00 81.62 80 CYS A CA 1
ATOM 633 C C . CYS A 1 80 ? 10.809 -7.776 12.043 1.00 81.62 80 CYS A C 1
ATOM 635 O O . CYS A 1 80 ? 11.297 -7.705 13.168 1.00 81.62 80 CYS A O 1
ATOM 637 N N . ARG A 1 81 ? 9.817 -6.973 11.665 1.00 90.94 81 ARG A N 1
ATOM 638 C CA . ARG A 1 81 ? 9.197 -5.946 12.493 1.00 90.94 81 ARG A CA 1
ATOM 639 C C . ARG A 1 81 ? 7.705 -5.929 12.202 1.00 90.94 81 ARG A C 1
ATOM 641 O O . ARG A 1 81 ? 7.311 -6.123 11.055 1.00 90.94 81 ARG A O 1
ATOM 648 N N . ASP A 1 82 ? 6.904 -5.712 13.232 1.00 95.19 82 ASP A N 1
ATOM 649 C CA . ASP A 1 82 ? 5.527 -5.267 13.040 1.00 95.19 82 ASP A CA 1
ATOM 650 C C . ASP A 1 82 ? 5.552 -3.758 12.799 1.00 95.19 82 ASP A C 1
ATOM 652 O O . ASP A 1 82 ? 6.370 -3.055 13.397 1.00 95.19 82 ASP A O 1
ATOM 656 N N . VAL A 1 83 ? 4.682 -3.260 11.928 1.00 97.00 83 VAL A N 1
ATOM 657 C CA . VAL A 1 83 ? 4.599 -1.839 11.581 1.00 97.00 83 VAL A CA 1
ATOM 658 C C . VAL A 1 83 ? 3.156 -1.376 11.725 1.00 97.00 83 VAL A C 1
ATOM 660 O O . VAL A 1 83 ? 2.245 -2.004 11.198 1.00 97.00 83 VAL A O 1
ATOM 663 N N . ILE A 1 84 ? 2.954 -0.270 12.438 1.00 97.81 84 ILE A N 1
ATOM 664 C CA . ILE A 1 84 ? 1.698 0.481 12.448 1.00 97.81 84 ILE A CA 1
ATOM 665 C C . ILE A 1 84 ? 1.981 1.793 11.731 1.00 97.81 84 ILE A C 1
ATOM 667 O O . ILE A 1 84 ? 2.788 2.593 12.195 1.00 97.81 84 ILE A O 1
ATOM 671 N N . GLY A 1 85 ? 1.355 1.999 10.584 1.00 97.19 85 GLY A N 1
ATOM 672 C CA . GLY A 1 85 ? 1.564 3.145 9.716 1.00 97.19 85 GLY A CA 1
ATOM 673 C C . GLY A 1 85 ? 0.275 3.869 9.376 1.00 97.19 85 GLY A C 1
ATOM 674 O O . GLY A 1 85 ? -0.828 3.447 9.705 1.00 97.19 85 GLY A O 1
ATOM 675 N N . THR A 1 86 ? 0.434 4.984 8.684 1.00 93.69 86 THR A N 1
ATOM 676 C CA . THR A 1 86 ? -0.620 5.580 7.856 1.00 93.69 86 THR A CA 1
ATOM 677 C C . THR A 1 86 ? -0.449 5.105 6.421 1.00 93.69 86 THR A C 1
ATOM 679 O O . THR A 1 86 ? 0.656 4.724 6.038 1.00 93.69 86 THR A O 1
ATOM 682 N N . GLU A 1 87 ? -1.484 5.223 5.591 1.00 88.06 87 GLU A N 1
ATOM 683 C CA . GLU A 1 87 ? -1.338 5.128 4.129 1.00 88.06 87 GLU A CA 1
ATOM 684 C C . GLU A 1 87 ? -1.593 6.506 3.495 1.00 88.06 87 GLU A C 1
ATOM 686 O O . GLU A 1 87 ? -1.002 7.494 3.941 1.00 88.06 87 GLU A O 1
ATOM 691 N N . THR A 1 88 ? -2.442 6.576 2.465 1.00 93.88 88 THR A N 1
ATOM 692 C CA . THR A 1 88 ? -2.759 7.782 1.702 1.00 93.88 88 THR A CA 1
ATOM 693 C C . THR A 1 88 ? -3.458 8.806 2.582 1.00 93.88 88 THR A C 1
ATOM 695 O O . THR A 1 88 ? -3.119 9.983 2.549 1.00 93.88 88 THR A O 1
ATOM 698 N N . GLY A 1 89 ? -4.406 8.344 3.401 1.00 96.25 89 GLY A N 1
ATOM 699 C CA . GLY A 1 89 ? -5.099 9.154 4.393 1.00 96.25 89 GLY A CA 1
ATOM 700 C C . GLY A 1 89 ? -4.520 8.961 5.788 1.00 96.25 89 GLY A C 1
ATOM 701 O O . GLY A 1 89 ? -4.186 7.838 6.169 1.00 96.25 89 GLY A O 1
ATOM 702 N N . PHE A 1 90 ? -4.449 10.038 6.566 1.00 96.88 90 PHE A N 1
ATOM 703 C CA . PHE A 1 90 ? -4.014 9.970 7.964 1.00 96.88 90 PHE A CA 1
ATOM 704 C C . PHE A 1 90 ? -5.090 9.380 8.892 1.00 96.88 90 PHE A C 1
ATOM 706 O O . PHE A 1 90 ? -4.787 8.908 9.984 1.00 96.88 90 PHE A O 1
ATOM 713 N N . CYS A 1 91 ? -6.356 9.398 8.463 1.00 95.94 91 CYS A N 1
ATOM 714 C CA . CYS A 1 91 ? -7.503 8.924 9.241 1.00 95.94 91 CYS A CA 1
ATOM 715 C C . CYS A 1 91 ? -7.712 7.402 9.190 1.00 95.94 91 CYS A C 1
ATOM 717 O O . CYS A 1 91 ? -8.757 6.898 9.598 1.00 95.94 91 CYS A O 1
ATOM 719 N N . LYS A 1 92 ? -6.732 6.652 8.686 1.00 95.19 92 LYS A N 1
ATOM 720 C CA . LYS A 1 92 ? -6.736 5.192 8.677 1.00 95.19 92 LYS A CA 1
ATOM 721 C C . LYS A 1 92 ? -5.357 4.673 9.052 1.00 95.19 92 LYS A C 1
ATOM 723 O O . LYS A 1 92 ? -4.342 5.212 8.609 1.00 95.19 92 LYS A O 1
ATOM 728 N N . LEU A 1 93 ? -5.340 3.618 9.854 1.00 95.94 93 LEU A N 1
ATOM 729 C CA . LEU A 1 93 ? -4.111 2.919 10.201 1.00 95.94 93 LEU A CA 1
ATOM 730 C C . LEU A 1 93 ? -3.906 1.741 9.272 1.00 95.94 93 LEU A C 1
ATOM 732 O O . LEU A 1 93 ? -4.865 1.065 8.922 1.00 95.94 93 LEU A O 1
ATOM 736 N N . GLU A 1 94 ? -2.659 1.480 8.931 1.00 97.19 94 GLU A N 1
ATOM 737 C CA . GLU A 1 94 ? -2.195 0.260 8.295 1.00 97.19 94 GLU A CA 1
ATOM 738 C C . GLU A 1 94 ? -1.375 -0.529 9.311 1.00 97.19 94 GLU A C 1
ATOM 740 O O . GLU A 1 94 ? -0.476 0.013 9.947 1.00 97.19 94 GLU A O 1
ATOM 745 N N . ILE A 1 95 ? -1.714 -1.797 9.500 1.00 96.56 95 ILE A N 1
ATOM 746 C CA . ILE A 1 95 ? -1.041 -2.706 10.419 1.00 96.56 95 ILE A CA 1
ATOM 747 C C . ILE A 1 95 ? -0.411 -3.807 9.579 1.00 96.56 95 ILE A C 1
ATOM 749 O O . ILE A 1 95 ? -1.115 -4.696 9.097 1.00 96.56 95 ILE A O 1
ATOM 753 N N . SER A 1 96 ? 0.907 -3.752 9.435 1.00 95.44 96 SER A N 1
ATOM 754 C CA . SER A 1 96 ? 1.698 -4.737 8.703 1.00 95.44 96 SER A CA 1
ATOM 755 C C . SER A 1 96 ? 2.396 -5.644 9.706 1.00 95.44 96 SER A C 1
ATOM 757 O O . SER A 1 96 ? 3.353 -5.247 10.374 1.00 95.44 96 SER A O 1
ATOM 759 N N . LEU A 1 97 ? 1.881 -6.861 9.862 1.00 93.88 97 LEU A N 1
ATOM 760 C CA . LEU A 1 97 ? 2.415 -7.830 10.811 1.00 93.88 97 LEU A CA 1
ATOM 761 C C . LEU A 1 97 ? 3.583 -8.596 10.204 1.00 93.88 97 LEU A C 1
ATOM 763 O O . LEU A 1 97 ? 3.530 -9.061 9.061 1.00 93.88 97 LEU A O 1
ATOM 767 N N . ALA A 1 98 ? 4.618 -8.793 11.016 1.00 86.81 98 ALA A N 1
ATOM 768 C CA . ALA A 1 98 ? 5.747 -9.621 10.658 1.00 86.81 98 ALA A CA 1
ATOM 769 C C . ALA A 1 98 ? 5.273 -11.031 10.301 1.00 86.81 98 ALA A C 1
ATOM 771 O O . ALA A 1 98 ? 4.418 -11.620 10.967 1.00 86.81 98 ALA A O 1
ATOM 772 N N . TYR A 1 99 ? 5.904 -11.583 9.272 1.00 87.94 99 TYR A N 1
ATOM 773 C CA . TYR A 1 99 ? 5.663 -12.924 8.761 1.00 87.94 99 TYR A CA 1
ATOM 774 C C . TYR A 1 99 ? 5.618 -13.986 9.864 1.00 87.94 99 TYR A C 1
ATOM 776 O O . TYR A 1 99 ? 6.522 -14.024 10.689 1.00 87.94 99 TYR A O 1
ATOM 784 N N . GLN A 1 100 ? 4.632 -14.881 9.854 1.00 90.06 100 GLN A N 1
ATOM 785 C CA . GLN A 1 100 ? 4.490 -15.962 10.837 1.00 90.06 100 GLN A CA 1
ATOM 786 C C . GLN A 1 100 ? 4.500 -17.333 10.165 1.00 90.06 100 GLN A C 1
ATOM 788 O O . GLN A 1 100 ? 4.160 -17.460 8.995 1.00 90.06 100 GLN A O 1
ATOM 793 N N . ASP A 1 101 ? 4.886 -18.367 10.914 1.00 89.38 101 ASP A N 1
ATOM 794 C CA . ASP A 1 101 ? 4.948 -19.752 10.415 1.00 89.38 101 ASP A CA 1
ATOM 795 C C . ASP A 1 101 ? 3.582 -20.442 10.329 1.00 89.38 101 ASP A C 1
ATOM 797 O O . ASP A 1 101 ? 3.465 -21.486 9.695 1.00 89.38 101 ASP A O 1
ATOM 801 N N . ASP A 1 102 ? 2.568 -19.880 10.985 1.00 89.25 102 ASP A N 1
ATOM 802 C CA . ASP A 1 102 ? 1.217 -20.423 11.021 1.00 89.25 102 ASP A CA 1
ATOM 803 C C . ASP A 1 102 ? 0.182 -19.335 11.355 1.00 89.25 102 ASP A C 1
ATOM 805 O O . ASP A 1 102 ? 0.503 -18.282 11.922 1.00 89.25 102 ASP A O 1
ATOM 809 N N . LEU A 1 103 ? -1.080 -19.613 11.016 1.00 91.12 103 LEU A N 1
ATOM 810 C CA . LEU A 1 103 ? -2.198 -18.691 11.228 1.00 91.12 103 LEU A CA 1
ATOM 811 C C . LEU A 1 103 ? -2.505 -18.452 12.714 1.00 91.12 103 LEU A C 1
ATOM 813 O O . LEU A 1 103 ? -2.962 -17.369 13.067 1.00 91.12 103 LEU A O 1
ATOM 817 N N . HIS A 1 104 ? -2.219 -19.404 13.608 1.00 91.62 104 HIS A N 1
ATOM 818 C CA . HIS A 1 104 ? -2.492 -19.242 15.040 1.00 91.62 104 HIS A CA 1
ATOM 819 C C . HIS A 1 104 ? -1.542 -18.232 15.695 1.00 91.62 104 HIS A C 1
ATOM 821 O O . HIS A 1 104 ? -1.943 -17.465 16.571 1.00 91.62 104 HIS A O 1
ATOM 827 N N . ARG A 1 105 ? -0.267 -18.217 15.296 1.00 91.50 105 ARG A N 1
ATOM 828 C CA . ARG A 1 105 ? 0.704 -17.192 15.711 1.00 91.50 105 ARG A CA 1
ATOM 829 C C . ARG A 1 105 ? 0.313 -15.822 15.187 1.00 91.50 105 ARG A C 1
ATOM 831 O O . ARG A 1 105 ? 0.337 -14.864 15.952 1.00 91.50 105 ARG A O 1
ATOM 838 N N . LEU A 1 106 ? -0.081 -15.752 13.920 1.00 90.88 106 LEU A N 1
ATOM 839 C CA . LEU A 1 106 ? -0.528 -14.514 13.293 1.00 90.88 106 LEU A CA 1
ATOM 840 C C . LEU A 1 106 ? -1.773 -13.947 13.985 1.00 90.88 106 LEU A C 1
ATOM 842 O O . LEU A 1 106 ? -1.790 -12.770 14.333 1.00 90.88 106 LEU A O 1
ATOM 846 N N . TYR A 1 107 ? -2.759 -14.796 14.283 1.00 91.56 107 TYR A N 1
ATOM 847 C CA . TYR A 1 107 ? -3.956 -14.414 15.031 1.00 91.56 107 TYR A CA 1
ATOM 848 C C . TYR A 1 107 ? -3.629 -13.911 16.443 1.00 91.56 107 TYR A C 1
ATOM 850 O O . TYR A 1 107 ? -4.120 -12.859 16.848 1.00 91.56 107 TYR A O 1
ATOM 858 N N . ARG A 1 108 ? -2.763 -14.616 17.187 1.00 92.62 108 ARG A N 1
ATOM 859 C CA . ARG A 1 108 ? -2.320 -14.162 18.518 1.00 92.62 108 ARG A CA 1
ATOM 860 C C . ARG A 1 108 ? -1.631 -12.805 18.453 1.00 92.62 108 ARG A C 1
ATOM 862 O O . ARG A 1 108 ? -1.958 -11.929 19.245 1.00 92.62 108 ARG A O 1
ATOM 869 N N . ARG A 1 109 ? -0.739 -12.602 17.479 1.00 93.06 109 ARG A N 1
ATOM 870 C CA . ARG A 1 109 ? -0.060 -11.316 17.316 1.00 93.06 109 ARG A CA 1
ATOM 871 C C . ARG A 1 109 ? -1.038 -10.197 16.961 1.00 93.06 109 ARG A C 1
ATOM 873 O O . ARG A 1 109 ? -0.942 -9.109 17.514 1.00 93.06 109 ARG A O 1
ATOM 880 N N . LEU A 1 110 ? -2.011 -10.465 16.092 1.00 93.06 110 LEU A N 1
ATOM 881 C CA . LEU A 1 110 ? -3.070 -9.504 15.788 1.00 93.06 110 LEU A CA 1
ATOM 882 C C . LEU A 1 110 ? -3.902 -9.153 17.033 1.00 93.06 110 LEU A C 1
ATOM 884 O O . LEU A 1 110 ? -4.251 -7.990 17.217 1.00 93.06 110 LEU A O 1
ATOM 888 N N . ALA A 1 111 ? -4.190 -10.127 17.902 1.00 93.81 111 ALA A N 1
ATOM 889 C CA . ALA A 1 111 ? -4.891 -9.883 19.161 1.00 93.81 111 ALA A CA 1
ATOM 890 C C . ALA A 1 111 ? -4.089 -8.969 20.106 1.00 93.81 111 ALA A C 1
ATOM 892 O O . ALA A 1 111 ? -4.665 -8.031 20.648 1.00 93.81 111 ALA A O 1
ATOM 893 N N . GLU A 1 112 ? -2.773 -9.168 20.225 1.00 94.94 112 GLU A N 1
ATOM 894 C CA . GLU A 1 112 ? -1.884 -8.287 21.005 1.00 94.94 112 GLU A CA 1
ATOM 895 C C . GLU A 1 112 ? -1.886 -6.847 20.463 1.00 94.94 112 GLU A C 1
ATOM 897 O O . GLU A 1 112 ? -1.979 -5.886 21.227 1.00 94.94 112 GLU A O 1
ATOM 902 N N . ILE A 1 113 ? -1.828 -6.675 19.136 1.00 95.44 113 ILE A N 1
ATOM 903 C CA . ILE A 1 113 ? -1.916 -5.344 18.515 1.00 95.44 113 ILE A CA 1
ATOM 904 C C . ILE A 1 113 ? -3.291 -4.712 18.754 1.00 95.44 113 ILE A C 1
ATOM 906 O O . ILE A 1 113 ? -3.384 -3.514 19.021 1.00 95.44 113 ILE A O 1
ATOM 910 N N . ARG A 1 114 ? -4.365 -5.506 18.697 1.00 95.06 114 ARG A N 1
ATOM 911 C CA . ARG A 1 114 ? -5.722 -5.037 18.993 1.00 95.06 114 ARG A CA 1
ATOM 912 C C . ARG A 1 114 ? -5.857 -4.574 20.441 1.00 95.06 114 ARG A C 1
ATOM 914 O O . ARG A 1 114 ? -6.495 -3.555 20.668 1.00 95.06 114 ARG A O 1
ATOM 921 N N . GLU A 1 115 ? -5.281 -5.292 21.401 1.00 96.50 115 GLU A N 1
ATOM 922 C CA . GLU A 1 115 ? -5.271 -4.888 22.814 1.00 96.50 115 GLU A CA 1
ATOM 923 C C . GLU A 1 115 ? -4.519 -3.566 22.999 1.00 96.50 115 GLU A C 1
ATOM 925 O O . GLU A 1 115 ? -5.084 -2.614 23.536 1.00 96.50 115 GLU A O 1
ATOM 930 N N . LEU A 1 116 ? -3.310 -3.460 22.436 1.00 97.56 116 LEU A N 1
ATOM 931 C CA . LEU A 1 116 ? -2.501 -2.238 22.456 1.00 97.56 116 LEU A CA 1
ATOM 932 C C . LEU A 1 116 ? -3.257 -1.024 21.889 1.00 97.56 116 LEU A C 1
ATOM 934 O O . LEU A 1 116 ? -3.285 0.041 22.505 1.00 97.56 116 LEU A O 1
ATOM 938 N N . LEU A 1 117 ? -3.870 -1.174 20.711 1.00 97.19 117 LEU A N 1
ATOM 939 C CA . LEU A 1 117 ? -4.653 -0.107 20.084 1.00 97.19 117 LEU A CA 1
ATOM 940 C C . LEU A 1 117 ? -5.976 0.150 20.815 1.00 97.19 117 LEU A C 1
ATOM 942 O O . LEU A 1 117 ? -6.465 1.278 20.803 1.00 97.19 117 LEU A O 1
ATOM 946 N N . GLY A 1 118 ? -6.540 -0.863 21.474 1.00 97.06 118 GLY A N 1
ATOM 947 C CA . GLY A 1 118 ? -7.736 -0.757 22.306 1.00 97.06 118 GLY A CA 1
ATOM 948 C C . GLY A 1 118 ? -7.527 0.140 23.526 1.00 97.06 118 GLY A C 1
ATOM 949 O O . GLY A 1 118 ? -8.404 0.936 23.854 1.00 97.06 118 GLY A O 1
ATOM 950 N N . GLU A 1 119 ? -6.351 0.080 24.154 1.00 98.19 119 GLU A N 1
ATOM 951 C CA . GLU A 1 119 ? -5.986 0.980 25.255 1.00 98.19 119 GLU A CA 1
ATOM 952 C C . GLU A 1 119 ? -5.955 2.448 24.806 1.00 98.19 119 GLU A C 1
ATOM 954 O O . GLU A 1 119 ? -6.527 3.316 25.468 1.00 98.19 119 GLU A O 1
ATOM 959 N N . PHE A 1 120 ? -5.341 2.724 23.650 1.00 98.44 120 PHE A N 1
ATOM 960 C CA . PHE A 1 120 ? -5.340 4.062 23.056 1.00 98.44 120 PHE A CA 1
ATOM 961 C C . PHE A 1 120 ? -6.756 4.521 22.686 1.00 98.44 120 PHE A C 1
ATOM 963 O O . PHE A 1 120 ? -7.164 5.635 23.013 1.00 98.44 120 PHE A O 1
ATOM 970 N N . ALA A 1 121 ? -7.519 3.642 22.033 1.00 97.88 121 ALA A N 1
ATOM 971 C CA . ALA A 1 121 ? -8.888 3.904 21.612 1.00 97.88 121 ALA A CA 1
ATOM 972 C C . ALA A 1 121 ? -9.788 4.303 22.792 1.00 97.88 121 ALA A C 1
ATOM 974 O O . ALA A 1 121 ? -10.526 5.285 22.697 1.00 97.88 121 ALA A O 1
ATOM 975 N N . ALA A 1 122 ? -9.682 3.592 23.919 1.00 97.88 122 ALA A N 1
ATOM 976 C CA . ALA A 1 122 ? -10.432 3.893 25.135 1.00 97.88 122 ALA A CA 1
ATOM 977 C C . ALA A 1 122 ? -10.047 5.249 25.749 1.00 97.88 122 ALA A C 1
ATOM 979 O O . ALA A 1 122 ? -10.926 5.979 26.206 1.00 97.88 122 ALA A O 1
ATOM 980 N N . ALA A 1 123 ? -8.758 5.600 25.740 1.00 97.94 123 ALA A N 1
ATOM 981 C CA . ALA A 1 123 ? -8.266 6.854 26.309 1.00 97.94 123 ALA A CA 1
ATOM 982 C C . ALA A 1 123 ? -8.663 8.090 25.479 1.00 97.94 123 ALA A C 1
ATOM 984 O O . ALA A 1 123 ? -9.036 9.114 26.046 1.00 97.94 123 ALA A O 1
ATOM 985 N N . GLU A 1 124 ? -8.615 7.994 24.147 1.00 98.19 124 GLU A N 1
ATOM 986 C CA . GLU A 1 124 ? -8.862 9.129 23.242 1.00 98.19 124 GLU A CA 1
ATOM 987 C C . GLU A 1 124 ? -10.283 9.158 22.650 1.00 98.19 124 GLU A C 1
ATOM 989 O O . GLU A 1 124 ? -10.610 10.048 21.864 1.00 98.19 124 GLU A O 1
ATOM 994 N N . GLY A 1 125 ? -11.146 8.198 23.000 1.00 97.62 125 GLY A N 1
ATOM 995 C CA . GLY A 1 125 ? -12.506 8.115 22.457 1.00 97.62 125 GLY A CA 1
ATOM 996 C C . GLY A 1 125 ? -12.533 7.825 20.951 1.00 97.62 125 GLY A C 1
ATOM 997 O O . GLY A 1 125 ? -13.349 8.391 20.220 1.00 97.62 125 GLY A O 1
ATOM 998 N N . VAL A 1 126 ? -11.624 6.963 20.493 1.00 97.50 126 VAL A N 1
ATOM 999 C CA . VAL A 1 126 ? -11.466 6.563 19.088 1.00 97.50 126 VAL A CA 1
ATOM 1000 C C . VAL A 1 126 ? -12.005 5.151 18.883 1.00 97.50 126 VAL A C 1
ATOM 1002 O O . VAL A 1 126 ? -12.027 4.335 19.798 1.00 97.50 126 VAL A O 1
ATOM 1005 N N . SER A 1 127 ? -12.443 4.832 17.671 1.00 97.00 127 SER A N 1
ATOM 1006 C CA . SER A 1 127 ? -12.742 3.463 17.250 1.00 97.00 127 SER A CA 1
ATOM 1007 C C . SER A 1 127 ? -12.043 3.138 15.936 1.00 97.00 127 SER A C 1
ATOM 1009 O O . SER A 1 127 ? -12.017 3.959 15.022 1.00 97.00 127 SER A O 1
ATOM 1011 N N . PHE A 1 128 ? -11.495 1.929 15.834 1.00 96.69 128 PHE A N 1
ATOM 1012 C CA . PHE A 1 128 ? -10.922 1.396 14.600 1.00 96.69 128 PHE A CA 1
ATOM 1013 C C . PHE A 1 128 ? -11.940 0.467 13.947 1.00 96.69 128 PHE A C 1
ATOM 1015 O O . PHE A 1 128 ? -12.343 -0.536 14.536 1.00 96.69 128 PHE A O 1
ATOM 1022 N N . LEU A 1 129 ? -12.401 0.823 12.752 1.00 96.00 129 LEU A N 1
ATOM 1023 C CA . LEU A 1 129 ? -13.504 0.135 12.095 1.00 96.00 129 LEU A CA 1
ATOM 1024 C C . LEU A 1 129 ? -13.001 -1.005 11.215 1.00 96.00 129 LEU A C 1
ATOM 1026 O O . LEU A 1 129 ? -12.085 -0.843 10.414 1.00 96.00 129 LEU A O 1
ATOM 1030 N N . GLY A 1 130 ? -13.662 -2.154 11.309 1.00 95.81 130 GLY A N 1
ATOM 1031 C CA . GLY A 1 130 ? -13.486 -3.248 10.362 1.00 95.81 130 GLY A CA 1
ATOM 1032 C C . GLY A 1 130 ? -14.366 -3.074 9.127 1.00 95.81 130 GLY A C 1
ATOM 1033 O O . GLY A 1 130 ? -15.249 -3.894 8.903 1.00 95.81 130 GLY A O 1
ATOM 1034 N N . LEU A 1 131 ? -14.189 -1.978 8.386 1.00 96.31 131 LEU A N 1
ATOM 1035 C CA . LEU A 1 131 ? -14.973 -1.634 7.194 1.00 96.31 131 LEU A CA 1
ATOM 1036 C C . LEU A 1 131 ? -14.048 -1.291 6.035 1.00 96.31 131 LEU A C 1
ATOM 1038 O O . LEU A 1 131 ? -13.017 -0.651 6.233 1.00 96.31 131 LEU A O 1
ATOM 1042 N N . GLY A 1 132 ? -14.454 -1.643 4.816 1.00 96.75 132 GLY A N 1
ATOM 1043 C CA . GLY A 1 132 ? -13.673 -1.375 3.612 1.00 96.75 132 GLY A CA 1
ATOM 1044 C C . GLY A 1 132 ? -13.581 0.106 3.222 1.00 96.75 132 GLY A C 1
ATOM 1045 O O . GLY A 1 132 ? -12.792 0.474 2.350 1.00 96.75 132 GLY A O 1
ATOM 1046 N N . VAL A 1 133 ? -14.388 0.968 3.839 1.00 97.25 133 VAL A N 1
ATOM 1047 C CA . VAL A 1 133 ? -14.408 2.414 3.599 1.00 97.25 133 VAL A CA 1
ATOM 1048 C C . VAL A 1 133 ? -14.822 3.154 4.871 1.00 97.25 133 VAL A C 1
ATOM 1050 O O . VAL A 1 133 ? -15.594 2.627 5.674 1.00 97.25 133 VAL A O 1
ATOM 1053 N N . GLN A 1 134 ? -14.328 4.379 5.058 1.00 97.19 134 GLN A N 1
ATOM 1054 C CA . GLN A 1 134 ? -14.849 5.293 6.072 1.00 97.19 134 GLN A CA 1
ATOM 1055 C C . GLN A 1 134 ? -16.327 5.626 5.733 1.00 97.19 134 GLN A C 1
ATOM 1057 O O . GLN A 1 134 ? -16.600 6.128 4.637 1.00 97.19 134 GLN A O 1
ATOM 1062 N N . PRO A 1 135 ? -17.292 5.349 6.636 1.00 96.62 135 PRO A N 1
ATOM 1063 C CA . PRO A 1 135 ? -18.716 5.421 6.306 1.00 96.62 135 PRO A CA 1
ATOM 1064 C C . PRO A 1 135 ? -19.343 6.825 6.244 1.00 96.62 135 PRO A C 1
ATOM 1066 O O . PRO A 1 135 ? -20.348 6.983 5.558 1.00 96.62 135 PRO A O 1
ATOM 1069 N N . LEU A 1 136 ? -18.818 7.834 6.944 1.00 97.88 136 LEU A N 1
ATOM 1070 C CA . LEU A 1 136 ? -19.373 9.191 7.078 1.00 97.88 136 LEU A CA 1
ATOM 1071 C C . LEU A 1 136 ? -18.544 10.288 6.395 1.00 97.88 136 LEU A C 1
ATOM 1073 O O . LEU A 1 136 ? -19.080 11.045 5.590 1.00 97.88 136 LEU A O 1
ATOM 1077 N N . THR A 1 137 ? -17.260 10.407 6.725 1.00 97.94 137 THR A N 1
ATOM 1078 C CA . THR A 1 137 ? -16.375 11.453 6.209 1.00 97.94 137 THR A CA 1
ATOM 1079 C C . THR A 1 137 ? -16.031 11.171 4.742 1.00 97.94 137 THR A C 1
ATOM 1081 O O . THR A 1 137 ? -15.518 10.092 4.434 1.00 97.94 137 THR A O 1
ATOM 1084 N N . PRO A 1 138 ? -16.303 12.111 3.818 1.00 96.75 138 PRO A N 1
ATOM 1085 C CA . PRO A 1 138 ? -15.915 11.969 2.418 1.00 96.75 138 PRO A CA 1
ATOM 1086 C C . PRO A 1 138 ? -14.389 11.903 2.240 1.00 96.75 138 PRO A C 1
ATOM 1088 O O . PRO A 1 138 ? -13.659 12.426 3.079 1.00 96.75 138 PRO A O 1
ATOM 1091 N N . PRO A 1 139 ? -13.885 11.300 1.149 1.00 96.38 139 PRO A N 1
ATOM 1092 C CA . PRO A 1 139 ? -12.491 11.472 0.774 1.00 96.38 139 PRO A CA 1
ATOM 1093 C C . PRO A 1 139 ? -12.204 12.922 0.415 1.00 96.38 139 PRO A C 1
ATOM 1095 O O . PRO A 1 139 ? -13.038 13.588 -0.202 1.00 96.38 139 PRO A O 1
ATOM 1098 N N . GLY A 1 140 ? -10.982 13.358 0.691 1.00 95.38 140 GLY A N 1
ATOM 1099 C CA . GLY A 1 140 ? -10.561 14.697 0.328 1.00 95.38 140 GLY A CA 1
ATOM 1100 C C . GLY A 1 140 ? -9.083 14.945 0.571 1.00 95.38 140 GLY A C 1
ATOM 1101 O O . GLY A 1 140 ? -8.395 14.189 1.263 1.00 95.38 140 GLY A O 1
ATOM 1102 N N . ARG A 1 141 ? -8.585 16.025 -0.032 1.00 95.19 141 ARG A N 1
ATOM 1103 C CA . ARG A 1 141 ? -7.191 16.467 0.083 1.00 95.19 141 ARG A CA 1
ATOM 1104 C C . ARG A 1 141 ? -6.805 16.747 1.532 1.00 95.19 141 ARG A C 1
ATOM 1106 O O . ARG A 1 141 ? -5.674 16.501 1.928 1.00 95.19 141 ARG A O 1
ATOM 1113 N N . GLU A 1 142 ? -7.747 17.249 2.318 1.00 95.50 142 GLU A N 1
ATOM 1114 C CA . GLU A 1 142 ? -7.598 17.560 3.735 1.00 95.50 142 GLU A CA 1
ATOM 1115 C C . GLU A 1 142 ? -7.325 16.334 4.602 1.00 95.50 142 GLU A C 1
ATOM 1117 O O . GLU A 1 142 ? -6.826 16.510 5.705 1.00 95.50 142 GLU A O 1
ATOM 1122 N N . LEU A 1 143 ? -7.619 15.120 4.118 1.00 97.00 143 LEU A N 1
ATOM 1123 C CA . LEU A 1 143 ? -7.317 13.863 4.807 1.00 97.00 143 LEU A CA 1
ATOM 1124 C C . LEU A 1 143 ? -5.982 13.245 4.377 1.00 97.00 143 LEU A C 1
ATOM 1126 O O . LEU A 1 143 ? -5.556 12.255 4.978 1.00 97.00 143 LEU A O 1
ATOM 1130 N N . MET A 1 144 ? -5.327 13.785 3.344 1.00 96.19 144 MET A N 1
ATOM 1131 C CA . MET A 1 144 ? -4.063 13.252 2.838 1.00 96.19 144 MET A CA 1
ATOM 1132 C C . MET A 1 144 ? -2.977 13.317 3.907 1.00 96.19 144 MET A C 1
ATOM 1134 O O . MET A 1 144 ? -2.730 14.361 4.510 1.00 96.19 144 MET A O 1
ATOM 1138 N N . MET A 1 145 ? -2.277 12.204 4.108 1.00 95.75 145 MET A N 1
ATOM 1139 C CA . MET A 1 145 ? -1.097 12.188 4.959 1.00 95.75 145 MET A CA 1
ATOM 1140 C C . MET A 1 145 ? 0.029 12.995 4.286 1.00 95.75 145 MET A C 1
ATOM 1142 O O . MET A 1 145 ? 0.325 12.744 3.113 1.00 95.75 145 MET A O 1
ATOM 1146 N N . PRO A 1 146 ? 0.704 13.924 4.987 1.00 93.00 146 PRO A N 1
ATOM 1147 C CA . PRO A 1 146 ? 1.876 14.615 4.454 1.00 93.00 146 PRO A CA 1
ATOM 1148 C C . PRO A 1 146 ? 3.046 13.633 4.303 1.00 93.00 146 PRO A C 1
ATOM 1150 O O . PRO A 1 146 ? 3.791 13.380 5.250 1.00 93.00 146 PRO A O 1
ATOM 1153 N N . LYS A 1 147 ? 3.176 13.043 3.111 1.00 92.38 147 LYS A N 1
ATOM 1154 C CA . LYS A 1 147 ? 4.243 12.107 2.745 1.00 92.38 147 LYS A CA 1
ATOM 1155 C C . LYS A 1 147 ? 4.938 12.535 1.469 1.00 92.38 147 LYS A C 1
ATOM 1157 O O . LYS A 1 147 ? 4.262 12.876 0.499 1.00 92.38 147 LYS A O 1
ATOM 1162 N N . ALA A 1 148 ? 6.261 12.430 1.431 1.00 90.06 148 ALA A N 1
ATOM 1163 C CA . ALA A 1 148 ? 7.079 12.803 0.278 1.00 90.06 148 ALA A CA 1
ATOM 1164 C C . ALA A 1 148 ? 6.638 12.110 -1.027 1.00 90.06 148 ALA A C 1
ATOM 1166 O O . ALA A 1 148 ? 6.665 12.705 -2.100 1.00 90.06 148 ALA A O 1
ATOM 1167 N N . ARG A 1 149 ? 6.141 10.868 -0.939 1.00 87.06 149 ARG A N 1
ATOM 1168 C CA . ARG A 1 149 ? 5.621 10.125 -2.101 1.00 87.06 149 ARG A CA 1
ATOM 1169 C C . ARG A 1 149 ? 4.445 10.814 -2.804 1.00 87.06 149 ARG A C 1
ATOM 1171 O O . ARG A 1 149 ? 4.218 10.566 -3.981 1.00 87.06 149 ARG A O 1
ATOM 1178 N N . ASN A 1 150 ? 3.695 11.657 -2.089 1.00 89.44 150 ASN A N 1
ATOM 1179 C CA . ASN A 1 150 ? 2.494 12.304 -2.615 1.00 89.44 150 ASN A CA 1
ATOM 1180 C C . ASN A 1 150 ? 2.802 13.500 -3.526 1.00 89.44 150 ASN A C 1
ATOM 1182 O O . ASN A 1 150 ? 1.893 13.991 -4.191 1.00 89.44 150 ASN A O 1
ATOM 1186 N N . LEU A 1 151 ? 4.063 13.946 -3.588 1.00 88.19 151 LEU A N 1
ATOM 1187 C CA . LEU A 1 151 ? 4.491 15.094 -4.393 1.00 88.19 151 LEU A CA 1
ATOM 1188 C C . LEU A 1 151 ? 4.304 14.878 -5.906 1.00 88.19 151 LEU A C 1
ATOM 1190 O O . LEU A 1 151 ? 4.184 15.848 -6.642 1.00 88.19 151 LEU A O 1
ATOM 1194 N N . PHE A 1 152 ? 4.248 13.623 -6.360 1.00 90.69 152 PHE A N 1
ATOM 1195 C CA . PHE A 1 152 ? 4.297 13.266 -7.783 1.00 90.69 152 PHE A CA 1
ATOM 1196 C C . PHE A 1 152 ? 2.953 12.807 -8.365 1.00 90.69 152 PHE A C 1
ATOM 1198 O O . PHE A 1 152 ? 2.853 12.555 -9.563 1.00 90.69 152 PHE A O 1
ATOM 1205 N N . TRP A 1 153 ? 1.905 12.665 -7.545 1.00 89.81 153 TRP A N 1
ATOM 1206 C CA . TRP A 1 153 ? 0.637 12.081 -7.999 1.00 89.81 153 TRP A CA 1
ATOM 1207 C C . TRP A 1 153 ? -0.057 12.901 -9.081 1.00 89.81 153 TRP A C 1
ATOM 1209 O O . TRP A 1 153 ? -0.475 12.337 -10.090 1.00 89.81 153 TRP A O 1
ATOM 1219 N N . GLU A 1 154 ? -0.165 14.216 -8.891 1.00 85.31 154 GLU A N 1
ATOM 1220 C CA . GLU A 1 154 ? -0.819 15.097 -9.864 1.00 85.31 154 GLU A CA 1
ATOM 1221 C C . GLU A 1 154 ? -0.043 15.139 -11.188 1.00 85.31 154 GLU A C 1
ATOM 1223 O O . GLU A 1 154 ? -0.652 15.059 -12.251 1.00 85.31 154 GLU A O 1
ATOM 1228 N N . GLU A 1 155 ? 1.292 15.174 -11.135 1.00 87.12 155 GLU A N 1
ATOM 1229 C CA . GLU A 1 155 ? 2.158 15.182 -12.322 1.00 87.12 155 GLU A CA 1
ATOM 1230 C C . GLU A 1 155 ? 2.032 13.891 -13.145 1.00 87.12 155 GLU A C 1
ATOM 1232 O O . GLU A 1 155 ? 1.973 13.923 -14.376 1.00 87.12 155 GLU A O 1
ATOM 1237 N N . VAL A 1 156 ? 1.970 12.740 -12.472 1.00 89.25 156 VAL A N 1
ATOM 1238 C CA . VAL A 1 156 ? 1.971 11.432 -13.140 1.00 89.25 156 VAL A CA 1
ATOM 1239 C C . VAL A 1 156 ? 0.573 11.028 -13.607 1.00 89.25 156 VAL A C 1
ATOM 1241 O O . VAL A 1 156 ? 0.428 10.511 -14.717 1.00 89.25 156 VAL A O 1
ATOM 1244 N N . PHE A 1 157 ? -0.452 11.263 -12.783 1.00 91.50 157 PHE A N 1
ATOM 1245 C CA . PHE A 1 157 ? -1.809 10.747 -12.997 1.00 91.50 157 PHE A CA 1
ATOM 1246 C C . PHE A 1 157 ? -2.827 11.795 -13.448 1.00 91.50 157 PHE A C 1
ATOM 1248 O O . PHE A 1 157 ? -3.895 11.434 -13.944 1.00 91.50 157 PHE A O 1
ATOM 1255 N N . GLY A 1 158 ? -2.520 13.085 -13.293 1.00 89.00 158 GLY A N 1
ATOM 1256 C CA . GLY A 1 158 ? -3.299 14.176 -13.881 1.00 89.00 158 GLY A CA 1
ATOM 1257 C C . GLY A 1 158 ? -4.711 14.364 -13.320 1.00 89.00 158 GLY A C 1
ATOM 1258 O O . GLY A 1 158 ? -5.537 14.990 -13.981 1.00 89.00 158 GLY A O 1
ATOM 1259 N N . ASN A 1 159 ? -5.027 13.812 -12.143 1.00 91.19 159 ASN A N 1
ATOM 1260 C CA . ASN A 1 159 ? -6.329 13.982 -11.497 1.00 91.19 159 ASN A CA 1
ATOM 1261 C C . ASN A 1 159 ? -6.246 13.879 -9.961 1.00 91.19 159 ASN A C 1
ATOM 1263 O O . ASN A 1 159 ? -5.272 13.370 -9.408 1.00 91.19 159 ASN A O 1
ATOM 1267 N N . ASP A 1 160 ? -7.293 14.344 -9.278 1.00 89.88 160 ASP A N 1
ATOM 1268 C CA . ASP A 1 160 ? -7.398 14.418 -7.815 1.00 89.88 160 ASP A CA 1
ATOM 1269 C C . ASP A 1 160 ? -8.081 13.195 -7.175 1.00 89.88 160 ASP A C 1
ATOM 1271 O O . ASP A 1 160 ? -8.204 13.096 -5.952 1.00 89.88 160 ASP A O 1
ATOM 1275 N N . ARG A 1 161 ? -8.488 12.202 -7.973 1.00 94.50 161 ARG A N 1
ATOM 1276 C CA . ARG A 1 161 ? -9.230 11.030 -7.483 1.00 94.50 161 ARG A CA 1
ATOM 1277 C C . ARG A 1 161 ? -8.372 10.075 -6.660 1.00 94.50 161 ARG A C 1
ATOM 1279 O O . ARG A 1 161 ? -8.920 9.194 -6.004 1.00 94.50 161 ARG A O 1
ATOM 1286 N N . VAL A 1 162 ? -7.058 10.300 -6.578 1.00 94.44 162 VAL A N 1
ATOM 1287 C CA . VAL A 1 162 ? -6.197 9.646 -5.578 1.00 94.44 162 VAL A CA 1
ATOM 1288 C C . VAL A 1 162 ? -6.719 9.874 -4.151 1.00 94.44 162 VAL A C 1
ATOM 1290 O O . VAL A 1 162 ? -6.532 9.030 -3.274 1.00 94.44 162 VAL A O 1
ATOM 1293 N N . TYR A 1 163 ? -7.457 10.966 -3.907 1.00 95.81 163 TYR A N 1
ATOM 1294 C CA . TYR A 1 163 ? -8.062 11.230 -2.604 1.00 95.81 163 TYR A CA 1
ATOM 1295 C C . TYR A 1 163 ? -9.115 10.195 -2.207 1.00 95.81 163 TYR A C 1
ATOM 1297 O O . TYR A 1 163 ? -9.341 10.029 -1.010 1.00 95.81 163 TYR A O 1
ATOM 1305 N N . LEU A 1 164 ? -9.697 9.431 -3.144 1.00 96.75 164 LEU A N 1
ATOM 1306 C CA . LEU A 1 164 ? -10.567 8.287 -2.828 1.00 96.75 164 LEU A CA 1
ATOM 1307 C C . LEU A 1 164 ? -9.877 7.314 -1.859 1.00 96.75 164 LEU A C 1
ATOM 1309 O O . LEU A 1 164 ? -10.509 6.778 -0.948 1.00 96.75 164 LEU A O 1
ATOM 1313 N N . PHE A 1 165 ? -8.557 7.158 -1.979 1.00 96.44 165 PHE A N 1
ATOM 1314 C CA . PHE A 1 165 ? -7.769 6.288 -1.114 1.00 96.44 165 PHE A CA 1
ATOM 1315 C C . PHE A 1 165 ? -7.486 6.884 0.262 1.00 96.44 165 PHE A C 1
ATOM 1317 O O . PHE A 1 165 ? -6.917 6.198 1.101 1.00 96.44 165 PHE A O 1
ATOM 1324 N N . THR A 1 166 ? -7.914 8.106 0.578 1.00 97.19 166 THR A N 1
ATOM 1325 C CA . THR A 1 166 ? -7.813 8.613 1.959 1.00 97.19 166 THR A CA 1
ATOM 1326 C C . THR A 1 166 ? -8.738 7.871 2.922 1.00 97.19 166 THR A C 1
ATOM 1328 O O . THR A 1 166 ? -8.414 7.762 4.101 1.00 97.19 166 THR A O 1
ATOM 1331 N N . VAL A 1 167 ? -9.829 7.284 2.414 1.00 96.94 167 VAL A N 1
ATOM 1332 C CA . VAL A 1 167 ? -10.888 6.660 3.225 1.00 96.94 167 VAL A CA 1
ATOM 1333 C C . VAL A 1 167 ? -11.090 5.167 2.970 1.00 96.94 167 VAL A C 1
ATOM 1335 O O . VAL A 1 167 ? -11.786 4.519 3.746 1.00 96.94 167 VAL A O 1
ATOM 1338 N N . THR A 1 168 ? -10.512 4.593 1.912 1.00 97.19 168 THR A N 1
ATOM 1339 C CA . THR A 1 168 ? -10.629 3.151 1.640 1.00 97.19 168 THR A CA 1
ATOM 1340 C C . THR A 1 168 ? -9.684 2.316 2.499 1.00 97.19 168 THR A C 1
ATOM 1342 O O . THR A 1 168 ? -8.579 2.736 2.852 1.00 97.19 168 THR A O 1
ATOM 1345 N N . ALA A 1 169 ? -10.103 1.100 2.819 1.00 96.38 169 ALA A N 1
ATOM 1346 C CA . ALA A 1 169 ? -9.386 0.182 3.682 1.00 96.38 169 ALA A CA 1
ATOM 1347 C C . ALA A 1 169 ? -9.522 -1.259 3.178 1.00 96.38 169 ALA A C 1
ATOM 1349 O O . ALA A 1 169 ? -10.609 -1.738 2.862 1.00 96.38 169 ALA A O 1
ATOM 1350 N N . THR A 1 170 ? -8.401 -1.963 3.107 1.00 95.38 170 THR A N 1
ATOM 1351 C CA . THR A 1 170 ? -8.319 -3.338 2.608 1.00 95.38 170 THR A CA 1
ATOM 1352 C C . THR A 1 170 ? -7.669 -4.238 3.647 1.00 95.38 170 THR A C 1
ATOM 1354 O O . THR A 1 170 ? -6.872 -3.776 4.466 1.00 95.38 170 THR A O 1
ATOM 1357 N N . ASN A 1 171 ? -7.974 -5.525 3.565 1.00 94.25 171 ASN A N 1
ATOM 1358 C CA . ASN A 1 171 ? -7.254 -6.596 4.234 1.00 94.25 171 ASN A CA 1
ATOM 1359 C C . ASN A 1 171 ? -6.430 -7.339 3.183 1.00 94.25 171 ASN A C 1
ATOM 1361 O O . ASN A 1 171 ? -6.990 -7.962 2.279 1.00 94.25 171 ASN A O 1
ATOM 1365 N N . GLN A 1 172 ? -5.112 -7.248 3.294 1.00 95.50 172 GLN A N 1
ATOM 1366 C CA . GLN A 1 172 ? -4.190 -7.862 2.355 1.00 95.50 172 GLN A CA 1
ATOM 1367 C C . GLN A 1 172 ? -3.391 -8.953 3.055 1.00 95.50 172 GLN A C 1
ATOM 1369 O O . GLN A 1 172 ? -3.005 -8.832 4.222 1.00 95.50 172 GLN A O 1
ATOM 1374 N N . VAL A 1 173 ? -3.138 -10.035 2.327 1.00 95.19 173 VAL A N 1
ATOM 1375 C CA . VAL A 1 173 ? -2.383 -11.180 2.830 1.00 95.19 173 VAL A CA 1
ATOM 1376 C C . VAL A 1 173 ? -1.171 -11.424 1.952 1.00 95.19 173 VAL A C 1
ATOM 1378 O O . VAL A 1 173 ? -1.259 -11.435 0.725 1.00 95.19 173 VAL A O 1
ATOM 1381 N N . HIS A 1 174 ? -0.038 -11.649 2.604 1.00 95.56 174 HIS A N 1
ATOM 1382 C CA . HIS A 1 174 ? 1.206 -12.031 1.960 1.00 95.56 174 HIS A CA 1
ATOM 1383 C C . HIS A 1 174 ? 1.451 -13.517 2.176 1.00 95.56 174 HIS A C 1
ATOM 1385 O O . HIS A 1 174 ? 1.550 -13.946 3.322 1.00 95.56 174 HIS A O 1
ATOM 1391 N N . VAL A 1 175 ? 1.622 -14.286 1.105 1.00 94.19 175 VAL A N 1
ATOM 1392 C CA . VAL A 1 175 ? 1.813 -15.743 1.141 1.00 94.19 175 VAL A CA 1
ATOM 1393 C C . VAL A 1 175 ? 3.135 -16.122 0.483 1.00 94.19 175 VAL A C 1
ATOM 1395 O O . VAL A 1 175 ? 3.492 -15.593 -0.572 1.00 94.19 175 VAL A O 1
ATOM 1398 N N . ASP A 1 176 ? 3.869 -17.041 1.109 1.00 93.56 176 ASP A N 1
ATOM 1399 C CA . ASP A 1 176 ? 5.146 -17.505 0.581 1.00 93.56 176 ASP A CA 1
ATOM 1400 C C . ASP A 1 176 ? 4.923 -18.274 -0.719 1.00 93.56 176 ASP A C 1
ATOM 1402 O O . ASP A 1 176 ? 4.106 -19.205 -0.798 1.00 93.56 176 ASP A O 1
ATOM 1406 N N . VAL A 1 177 ? 5.737 -17.937 -1.709 1.00 95.25 177 VAL A N 1
ATOM 1407 C CA . VAL A 1 177 ? 5.782 -18.605 -3.004 1.00 95.25 177 VAL A CA 1
ATOM 1408 C C . VAL A 1 177 ? 7.227 -18.907 -3.372 1.00 95.25 177 VAL A C 1
ATOM 1410 O O . VAL A 1 177 ? 8.135 -18.139 -3.060 1.00 95.25 177 VAL A O 1
ATOM 1413 N N . ALA A 1 178 ? 7.441 -20.047 -4.017 1.00 95.25 178 ALA A N 1
ATOM 1414 C CA . ALA A 1 178 ? 8.704 -20.351 -4.670 1.00 95.25 178 ALA A CA 1
ATOM 1415 C C . ALA A 1 178 ? 8.833 -19.568 -5.995 1.00 95.25 178 ALA A C 1
ATOM 1417 O O . ALA A 1 178 ? 7.804 -19.256 -6.611 1.00 95.25 178 ALA A O 1
ATOM 1418 N N . PRO A 1 179 ? 10.059 -19.292 -6.476 1.00 96.12 179 PRO A N 1
ATOM 1419 C CA . PRO A 1 179 ? 10.269 -18.665 -7.783 1.00 96.12 179 PRO A CA 1
ATOM 1420 C C . PRO A 1 179 ? 9.501 -19.363 -8.916 1.00 96.12 179 PRO A C 1
ATOM 1422 O O . PRO A 1 179 ? 8.863 -18.706 -9.736 1.00 96.12 179 PRO A O 1
ATOM 1425 N N . GLU A 1 180 ? 9.471 -20.699 -8.907 1.00 96.19 180 GLU A N 1
ATOM 1426 C CA . GLU A 1 180 ? 8.882 -21.531 -9.964 1.00 96.19 180 GLU A CA 1
ATOM 1427 C C . GLU A 1 180 ? 7.346 -21.482 -10.010 1.00 96.19 180 GLU A C 1
ATOM 1429 O O . GLU A 1 180 ? 6.734 -21.904 -10.990 1.00 96.19 180 GLU A O 1
ATOM 1434 N N . GLU A 1 181 ? 6.692 -21.011 -8.948 1.00 96.25 181 GLU A N 1
ATOM 1435 C CA . GLU A 1 181 ? 5.229 -20.954 -8.867 1.00 96.25 181 GLU A CA 1
ATOM 1436 C C . GLU A 1 181 ? 4.674 -19.541 -8.706 1.00 96.25 181 GLU A C 1
ATOM 1438 O O . GLU A 1 181 ? 3.457 -19.379 -8.788 1.00 96.25 181 GLU A O 1
ATOM 1443 N N . ALA A 1 182 ? 5.525 -18.536 -8.472 1.00 97.81 182 ALA A N 1
ATOM 1444 C CA . ALA A 1 182 ? 5.101 -17.172 -8.166 1.00 97.81 182 ALA A CA 1
ATOM 1445 C C . ALA A 1 182 ? 4.127 -16.629 -9.222 1.00 97.81 182 ALA A C 1
ATOM 1447 O O . ALA A 1 182 ? 3.049 -16.147 -8.882 1.00 97.81 182 ALA A O 1
ATOM 1448 N N . ILE A 1 183 ? 4.444 -16.811 -10.506 1.00 98.25 183 ILE A N 1
ATOM 1449 C CA . ILE A 1 183 ? 3.596 -16.346 -11.611 1.00 98.25 183 ILE A CA 1
ATOM 1450 C C . ILE A 1 183 ? 2.304 -17.146 -11.738 1.00 98.25 183 ILE A C 1
ATOM 1452 O O . ILE A 1 183 ? 1.236 -16.573 -11.951 1.00 98.25 183 ILE A O 1
ATOM 1456 N N . ARG A 1 184 ? 2.354 -18.463 -11.511 1.00 98.19 184 ARG A N 1
ATOM 1457 C CA . ARG A 1 184 ? 1.134 -19.276 -11.438 1.00 98.19 184 ARG A CA 1
ATOM 1458 C C . ARG A 1 184 ? 0.222 -18.777 -10.315 1.00 98.19 184 ARG A C 1
ATOM 1460 O O . ARG A 1 184 ? -0.985 -18.688 -10.515 1.00 98.19 184 ARG A O 1
ATOM 1467 N N . ALA A 1 185 ? 0.787 -18.446 -9.157 1.00 97.75 185 ALA A N 1
ATOM 1468 C CA . ALA A 1 185 ? 0.040 -17.933 -8.017 1.00 97.75 185 ALA A CA 1
ATOM 1469 C C . ALA A 1 185 ? -0.574 -16.553 -8.317 1.00 97.75 185 ALA A C 1
ATOM 1471 O O . ALA A 1 185 ? -1.769 -16.376 -8.097 1.00 97.75 185 ALA A O 1
ATOM 1472 N N . VAL A 1 186 ? 0.189 -15.624 -8.908 1.00 97.94 186 VAL A N 1
ATOM 1473 C CA . VAL A 1 186 ? -0.324 -14.322 -9.379 1.00 97.94 186 VAL A CA 1
ATOM 1474 C C . VAL A 1 186 ? -1.504 -14.518 -10.329 1.00 97.94 186 VAL A C 1
ATOM 1476 O O . VAL A 1 186 ? -2.570 -13.951 -10.097 1.00 97.94 186 VAL A O 1
ATOM 1479 N N . ASN A 1 187 ? -1.361 -15.366 -11.351 1.00 98.25 187 ASN A N 1
ATOM 1480 C CA . ASN A 1 187 ? -2.426 -15.622 -12.322 1.00 98.25 187 ASN A CA 1
ATOM 1481 C C . ASN A 1 187 ? -3.691 -16.194 -11.663 1.00 98.25 187 ASN A C 1
ATOM 1483 O O . ASN A 1 187 ? -4.795 -15.741 -11.955 1.00 98.25 187 ASN A O 1
ATOM 1487 N N . VAL A 1 188 ? -3.544 -17.169 -10.758 1.00 97.56 188 VAL A N 1
ATOM 1488 C CA . VAL A 1 188 ? -4.681 -17.791 -10.058 1.00 97.56 188 VAL A CA 1
ATOM 1489 C C . VAL A 1 188 ? -5.414 -16.782 -9.176 1.00 97.56 188 VAL A C 1
ATOM 1491 O O . VAL A 1 188 ? -6.640 -16.717 -9.222 1.00 97.56 188 VAL A O 1
ATOM 1494 N N . PHE A 1 189 ? -4.695 -15.987 -8.383 1.00 97.06 189 PHE A N 1
ATOM 1495 C CA . PHE A 1 189 ? -5.332 -15.043 -7.465 1.00 97.06 189 PHE A CA 1
ATOM 1496 C C . PHE A 1 189 ? -5.994 -13.868 -8.187 1.00 97.06 189 PHE A C 1
ATOM 1498 O O . PHE A 1 189 ? -7.089 -13.478 -7.786 1.00 97.06 189 PHE A O 1
ATOM 1505 N N . ASN A 1 190 ? -5.402 -13.368 -9.278 1.00 97.19 190 ASN A N 1
ATOM 1506 C CA . ASN A 1 190 ? -6.063 -12.370 -10.123 1.00 97.19 190 ASN A CA 1
ATOM 1507 C C . ASN A 1 190 ? -7.324 -12.952 -10.784 1.00 97.19 190 ASN A C 1
ATOM 1509 O O . ASN A 1 190 ? -8.391 -12.351 -10.692 1.00 97.19 190 ASN A O 1
ATOM 1513 N N . ALA A 1 191 ? -7.261 -14.168 -11.343 1.00 96.62 191 ALA A N 1
ATOM 1514 C CA . ALA A 1 191 ? -8.429 -14.819 -11.949 1.00 96.62 191 ALA A CA 1
ATOM 1515 C C . ALA A 1 191 ? -9.577 -15.074 -10.950 1.00 96.62 191 ALA A C 1
ATOM 1517 O O . ALA A 1 191 ? -10.746 -15.101 -11.333 1.00 96.62 191 ALA A O 1
ATOM 1518 N N . LEU A 1 192 ? -9.257 -15.260 -9.665 1.00 96.12 192 LEU A N 1
ATOM 1519 C CA . LEU A 1 192 ? -10.238 -15.449 -8.594 1.00 96.12 192 LEU A CA 1
ATOM 1520 C C . LEU A 1 192 ? -10.681 -14.143 -7.925 1.00 96.12 192 LEU A C 1
ATOM 1522 O O . LEU A 1 192 ? -11.534 -14.189 -7.037 1.00 96.12 192 LEU A O 1
ATOM 1526 N N . ALA A 1 193 ? -10.120 -12.986 -8.279 1.00 95.81 193 ALA A N 1
ATOM 1527 C CA . ALA A 1 193 ? -10.351 -11.779 -7.492 1.00 95.81 193 ALA A CA 1
ATOM 1528 C C . ALA A 1 193 ? -11.806 -11.301 -7.524 1.00 95.81 193 ALA A C 1
ATOM 1530 O O . ALA A 1 193 ? -12.325 -10.965 -6.466 1.00 95.81 193 ALA A O 1
ATOM 1531 N N . ALA A 1 194 ? -12.534 -11.424 -8.639 1.00 95.25 194 ALA A N 1
ATOM 1532 C CA . ALA A 1 194 ? -13.973 -11.125 -8.666 1.00 95.25 194 ALA A CA 1
ATOM 1533 C C . ALA A 1 194 ? -14.780 -11.926 -7.617 1.00 95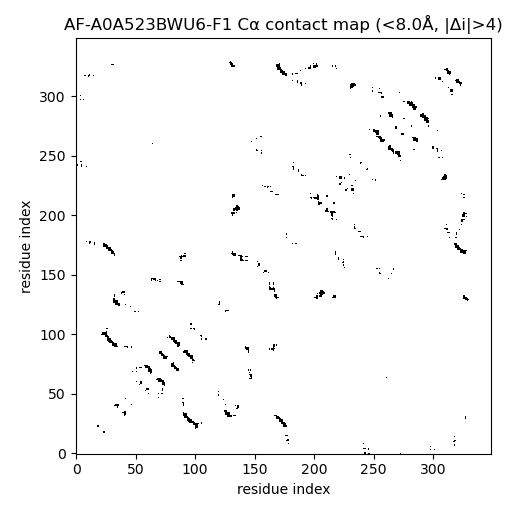.25 194 ALA A C 1
ATOM 1535 O O . ALA A 1 194 ? -15.665 -11.382 -6.953 1.00 95.25 194 ALA A O 1
ATOM 1536 N N . ALA A 1 195 ? -14.455 -13.210 -7.421 1.00 96.75 195 ALA A N 1
ATOM 1537 C CA . ALA A 1 195 ? -15.096 -14.039 -6.400 1.00 96.75 195 ALA A CA 1
ATOM 1538 C C . ALA A 1 195 ? -14.696 -13.605 -4.981 1.00 96.75 195 ALA A C 1
ATOM 1540 O O . ALA A 1 195 ? -15.546 -13.539 -4.095 1.00 96.75 195 ALA A O 1
ATOM 1541 N N . GLN A 1 196 ? -13.422 -13.265 -4.771 1.00 96.56 196 GLN A N 1
ATOM 1542 C CA . GLN A 1 196 ? -12.918 -12.769 -3.487 1.00 96.56 196 GLN A CA 1
ATOM 1543 C C . GLN A 1 196 ? -13.557 -11.424 -3.110 1.00 96.56 196 GLN A C 1
ATOM 1545 O O . GLN A 1 196 ? -14.069 -11.281 -2.002 1.00 96.56 196 GLN A O 1
ATOM 1550 N N . ILE A 1 197 ? -13.634 -10.479 -4.051 1.00 95.88 197 ILE A N 1
ATOM 1551 C CA . ILE A 1 197 ? -14.316 -9.187 -3.892 1.00 95.88 197 ILE A CA 1
ATOM 1552 C C . ILE A 1 197 ? -15.772 -9.410 -3.477 1.00 95.88 197 ILE A C 1
ATOM 1554 O O . ILE A 1 197 ? -16.242 -8.787 -2.529 1.00 95.88 197 ILE A O 1
ATOM 1558 N N . ALA A 1 198 ? -16.485 -10.319 -4.149 1.00 96.12 198 ALA A N 1
ATOM 1559 C CA . ALA A 1 198 ? -17.878 -10.617 -3.829 1.00 96.12 198 ALA A CA 1
ATOM 1560 C C . ALA A 1 198 ? -18.051 -11.237 -2.430 1.00 96.12 198 ALA A C 1
ATOM 1562 O O . ALA A 1 198 ? -18.975 -10.856 -1.710 1.00 96.12 198 ALA A O 1
ATOM 1563 N N . LEU A 1 199 ? -17.170 -12.165 -2.039 1.00 96.50 199 LEU A N 1
ATOM 1564 C CA . LEU A 1 199 ? -17.202 -12.829 -0.730 1.00 96.50 199 LEU A CA 1
ATOM 1565 C C . LEU A 1 199 ? -16.855 -11.883 0.423 1.00 96.50 199 LEU A C 1
ATOM 1567 O O . LEU A 1 199 ? -17.407 -12.018 1.512 1.00 96.50 199 LEU A O 1
ATOM 1571 N N . HIS A 1 200 ? -15.955 -10.931 0.184 1.00 96.31 200 HIS A N 1
ATOM 1572 C CA . HIS A 1 200 ? -15.417 -10.041 1.210 1.00 96.31 200 HIS A CA 1
ATOM 1573 C C . HIS A 1 200 ? -15.929 -8.601 1.098 1.00 96.31 200 HIS A C 1
ATOM 1575 O O . HIS A 1 200 ? -15.388 -7.711 1.750 1.00 96.31 200 HIS A O 1
ATOM 1581 N N . ALA A 1 201 ? -16.968 -8.344 0.303 1.00 96.88 201 ALA A N 1
ATOM 1582 C CA . ALA A 1 201 ? -17.546 -7.016 0.121 1.00 96.88 201 ALA A CA 1
ATOM 1583 C C . ALA A 1 201 ? -18.036 -6.421 1.456 1.00 96.88 201 ALA A C 1
ATOM 1585 O O . ALA A 1 201 ? -18.961 -6.947 2.073 1.00 96.88 201 ALA A O 1
ATOM 1586 N N . ASN A 1 202 ? -17.429 -5.314 1.895 1.00 96.94 202 ASN A N 1
ATOM 1587 C CA . ASN A 1 202 ? -17.743 -4.688 3.184 1.00 96.94 202 ASN A CA 1
ATOM 1588 C C . ASN A 1 202 ? -17.573 -3.156 3.159 1.00 96.94 202 ASN A C 1
ATOM 1590 O O . ASN A 1 202 ? -17.015 -2.551 4.074 1.00 96.94 202 ASN A O 1
ATOM 1594 N N . SER A 1 203 ? -18.005 -2.511 2.073 1.00 96.88 203 SER A N 1
ATOM 1595 C CA . SER A 1 203 ? -17.896 -1.053 1.887 1.00 96.88 203 SER A CA 1
ATOM 1596 C C . SER A 1 203 ? -19.134 -0.443 1.224 1.00 96.88 203 SER A C 1
ATOM 1598 O O . SER A 1 203 ? -19.040 0.446 0.386 1.00 96.88 203 SER A O 1
ATOM 1600 N N . ALA A 1 204 ? -20.318 -0.923 1.610 1.00 96.06 204 ALA A N 1
ATOM 1601 C CA . ALA A 1 204 ? -21.596 -0.480 1.049 1.00 96.06 204 ALA A CA 1
ATOM 1602 C C . ALA A 1 204 ? -22.138 0.832 1.652 1.00 96.06 204 ALA A C 1
ATOM 1604 O O . ALA A 1 204 ? -23.123 1.361 1.149 1.00 96.06 204 ALA A O 1
ATOM 1605 N N . ILE A 1 205 ? -21.549 1.355 2.733 1.00 95.88 205 ILE A N 1
ATOM 1606 C CA . ILE A 1 205 ? -21.973 2.613 3.370 1.00 95.88 205 ILE A CA 1
ATOM 1607 C C . ILE A 1 205 ? -20.849 3.627 3.211 1.00 95.88 205 ILE A C 1
ATOM 1609 O O . ILE A 1 205 ? -19.734 3.372 3.657 1.00 95.88 205 ILE A O 1
ATOM 1613 N N . TRP A 1 206 ? -21.144 4.766 2.590 1.00 94.31 206 TRP A N 1
ATOM 1614 C CA . TRP A 1 206 ? -20.174 5.818 2.314 1.00 94.31 206 TRP A CA 1
ATOM 1615 C C . TRP A 1 206 ? -20.854 7.188 2.294 1.00 94.31 206 TRP A C 1
ATOM 1617 O O . TRP A 1 206 ? -21.962 7.332 1.777 1.00 94.31 206 TRP A O 1
ATOM 1627 N N . GLN A 1 207 ? -20.197 8.208 2.852 1.00 94.88 207 GLN A N 1
ATOM 1628 C CA . GLN A 1 207 ? -20.738 9.569 2.982 1.00 94.88 207 GLN A CA 1
ATOM 1629 C C . GLN A 1 207 ? -22.105 9.624 3.695 1.00 94.88 207 GLN A C 1
ATOM 1631 O O . GLN A 1 207 ? -22.993 10.383 3.309 1.00 94.88 207 GLN A O 1
ATOM 1636 N N . GLY A 1 208 ? -22.308 8.772 4.701 1.00 95.69 208 GLY A N 1
ATOM 1637 C CA . GLY A 1 208 ? -23.536 8.703 5.497 1.00 95.69 208 GLY A CA 1
ATOM 1638 C C . GLY A 1 208 ? -24.725 8.039 4.803 1.00 95.69 208 GLY A C 1
ATOM 1639 O O . GLY A 1 208 ? -25.831 8.076 5.337 1.00 95.69 208 GLY A O 1
ATOM 1640 N N . ARG A 1 209 ? -24.525 7.429 3.631 1.00 96.44 209 ARG A N 1
ATOM 1641 C CA . ARG A 1 209 ? -25.587 6.811 2.825 1.00 96.44 209 ARG A CA 1
ATOM 1642 C C . ARG A 1 209 ? -25.176 5.444 2.297 1.00 96.44 209 ARG A C 1
ATOM 1644 O O . ARG A 1 209 ? -23.995 5.108 2.241 1.00 96.44 209 ARG A O 1
ATOM 1651 N N . LEU A 1 210 ? -26.171 4.664 1.888 1.00 96.75 210 LEU A N 1
ATOM 1652 C CA . LEU A 1 210 ? -25.937 3.461 1.101 1.00 96.75 210 LEU A CA 1
ATOM 1653 C C . LEU A 1 210 ? -25.312 3.864 -0.244 1.00 96.75 210 LEU A C 1
ATOM 1655 O O . LEU A 1 210 ? -25.825 4.745 -0.934 1.00 96.75 210 LEU A O 1
ATOM 1659 N N . ALA A 1 211 ? -24.214 3.218 -0.617 1.00 94.75 211 ALA A N 1
ATOM 1660 C CA . ALA A 1 211 ? -23.624 3.323 -1.939 1.00 94.75 211 ALA A CA 1
ATOM 1661 C C . ALA A 1 211 ? -24.462 2.491 -2.918 1.00 94.75 211 ALA A C 1
ATOM 1663 O O . ALA A 1 211 ? -24.212 1.304 -3.125 1.00 94.75 211 ALA A O 1
ATOM 1664 N N . GLU A 1 212 ? -25.510 3.098 -3.475 1.00 93.00 212 GLU A N 1
ATOM 1665 C CA . GLU A 1 212 ? -26.419 2.421 -4.402 1.00 93.00 212 GLU A CA 1
ATOM 1666 C C . GLU A 1 212 ? -25.646 1.736 -5.541 1.00 93.00 212 GLU A C 1
ATOM 1668 O O . GLU A 1 212 ? -24.806 2.344 -6.201 1.00 93.00 212 GLU A O 1
ATOM 1673 N N . GLY A 1 213 ? -25.913 0.442 -5.743 1.00 93.38 213 GLY A N 1
ATOM 1674 C CA . GLY A 1 213 ? -25.239 -0.376 -6.755 1.00 93.38 213 GLY A CA 1
ATOM 1675 C C . GLY A 1 213 ? -23.890 -0.976 -6.338 1.00 93.38 213 GLY A C 1
ATOM 1676 O O . GLY A 1 213 ? -23.394 -1.845 -7.050 1.00 93.38 213 GLY A O 1
ATOM 1677 N N . TYR A 1 214 ? -23.326 -0.611 -5.179 1.00 95.31 214 TYR A N 1
ATOM 1678 C CA . TYR A 1 214 ? -22.005 -1.078 -4.746 1.00 95.31 214 TYR A CA 1
ATOM 1679 C C . TYR A 1 214 ? -22.041 -1.781 -3.387 1.00 95.31 214 TYR A C 1
ATOM 1681 O O . TYR A 1 214 ? -22.581 -1.280 -2.405 1.00 95.31 214 TYR A O 1
ATOM 1689 N N . LYS A 1 215 ? -21.399 -2.952 -3.318 1.00 94.94 215 LYS A N 1
ATOM 1690 C CA . LYS A 1 215 ? -21.125 -3.662 -2.053 1.00 94.94 215 LYS A CA 1
ATOM 1691 C C . LYS A 1 215 ? -19.648 -3.598 -1.648 1.00 94.94 215 LYS A C 1
ATOM 1693 O O . LYS A 1 215 ? -19.333 -3.609 -0.460 1.00 94.94 215 LYS A O 1
ATOM 1698 N N . ALA A 1 216 ? -18.767 -3.510 -2.643 1.00 95.06 216 ALA A N 1
ATOM 1699 C CA . ALA A 1 216 ? -17.321 -3.378 -2.505 1.00 95.06 216 ALA A CA 1
ATOM 1700 C C . ALA A 1 216 ? -16.853 -2.074 -3.176 1.00 95.06 216 ALA A C 1
ATOM 1702 O O . ALA A 1 216 ? -16.140 -2.092 -4.175 1.00 95.06 216 ALA A O 1
ATOM 1703 N N . LEU A 1 217 ? -17.291 -0.925 -2.654 1.00 95.19 217 LEU A N 1
ATOM 1704 C CA . LEU A 1 217 ? -16.937 0.391 -3.198 1.00 95.19 217 LEU A CA 1
ATOM 1705 C C . LEU A 1 217 ? -15.423 0.634 -3.234 1.00 95.19 217 LEU A C 1
ATOM 1707 O O . LEU A 1 217 ? -14.918 1.326 -4.111 1.00 95.19 217 LEU A O 1
ATOM 1711 N N . THR A 1 218 ? -14.705 0.038 -2.284 1.00 94.25 218 THR A N 1
ATOM 1712 C CA . THR A 1 218 ? -13.241 0.042 -2.216 1.00 94.25 218 THR A CA 1
ATOM 1713 C C . THR A 1 218 ? -12.597 -0.378 -3.531 1.00 94.25 218 THR A C 1
ATOM 1715 O O . THR A 1 218 ? -11.629 0.250 -3.942 1.00 94.25 218 THR A O 1
ATOM 1718 N N . GLU A 1 219 ? -13.151 -1.396 -4.191 1.00 93.50 219 GLU A N 1
ATOM 1719 C CA . GLU A 1 219 ? -12.647 -1.876 -5.476 1.00 93.50 219 GLU A CA 1
ATOM 1720 C C . GLU A 1 219 ? -12.977 -0.892 -6.600 1.00 93.50 219 GLU A C 1
ATOM 1722 O O . GLU A 1 219 ? -12.122 -0.506 -7.391 1.00 93.50 219 GLU A O 1
ATOM 1727 N N . GLN A 1 220 ? -14.208 -0.379 -6.603 1.00 94.19 220 GLN A N 1
ATOM 1728 C CA . GLN A 1 220 ? -14.654 0.606 -7.584 1.00 94.19 220 GLN A CA 1
ATOM 1729 C C . GLN A 1 220 ? -13.816 1.902 -7.562 1.00 94.19 220 GLN A C 1
ATOM 1731 O O . GLN A 1 220 ? -13.694 2.576 -8.587 1.00 94.19 220 GLN A O 1
ATOM 1736 N N . ALA A 1 221 ? -13.219 2.253 -6.419 1.00 95.50 221 ALA A N 1
ATOM 1737 C CA . ALA A 1 221 ? -12.347 3.418 -6.300 1.00 95.50 221 ALA A CA 1
ATOM 1738 C C . ALA A 1 221 ? -11.119 3.351 -7.230 1.00 95.50 221 ALA A C 1
ATOM 1740 O O . ALA A 1 221 ? -10.686 4.397 -7.713 1.00 95.50 221 ALA A O 1
ATOM 1741 N N . TRP A 1 222 ? -10.591 2.154 -7.520 1.00 95.31 222 TRP A N 1
ATOM 1742 C CA . TRP A 1 222 ? -9.484 1.966 -8.466 1.00 95.31 222 TRP A CA 1
ATOM 1743 C C . TRP A 1 222 ? -9.881 2.346 -9.891 1.00 95.31 222 TRP A C 1
ATOM 1745 O O . TRP A 1 222 ? -9.205 3.167 -10.511 1.00 95.31 222 TRP A O 1
ATOM 1755 N N . GLU A 1 223 ? -11.022 1.839 -10.361 1.00 93.19 223 GLU A N 1
ATOM 1756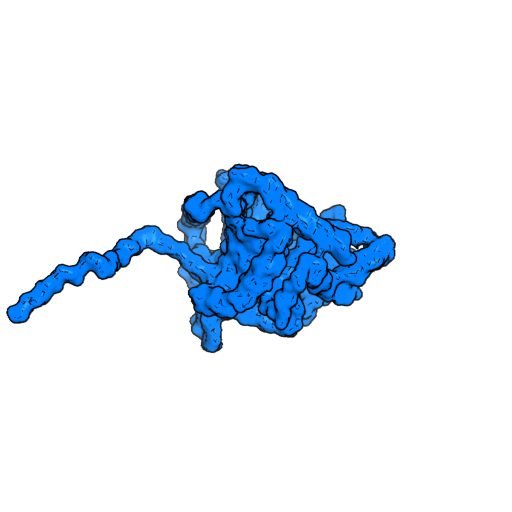 C CA . GLU A 1 223 ? -11.570 2.161 -11.684 1.00 93.19 223 GLU A CA 1
ATOM 1757 C C . GLU A 1 223 ? -11.948 3.644 -11.799 1.00 93.19 223 GLU A C 1
ATOM 1759 O O . GLU A 1 223 ? -11.745 4.275 -12.832 1.00 93.19 223 GLU A O 1
ATOM 1764 N N . TRP A 1 224 ? -12.469 4.253 -10.729 1.00 95.44 224 TRP A N 1
ATOM 1765 C CA . TRP A 1 224 ? -12.723 5.693 -10.738 1.00 95.44 224 TRP A CA 1
ATOM 1766 C C . TRP A 1 224 ? -11.438 6.511 -10.802 1.00 95.44 224 TRP A C 1
ATOM 1768 O O . TRP A 1 224 ? -11.442 7.557 -11.449 1.00 95.44 224 TRP A O 1
ATOM 1778 N N . TRP A 1 225 ? -10.361 6.086 -10.144 1.00 95.94 225 TRP A N 1
ATOM 1779 C CA . TRP A 1 225 ? -9.111 6.838 -10.143 1.00 95.94 225 TRP A CA 1
ATOM 1780 C C . TRP A 1 225 ? -8.378 6.769 -11.483 1.00 95.94 225 TRP A C 1
ATOM 1782 O O . TRP A 1 225 ? -8.042 7.815 -12.045 1.00 95.94 225 TRP A O 1
ATOM 1792 N N . LEU A 1 226 ? -8.141 5.558 -11.988 1.00 94.88 226 LEU A N 1
ATOM 1793 C CA . LEU A 1 226 ? -7.320 5.303 -13.172 1.00 94.88 226 LEU A CA 1
ATOM 1794 C C . LEU A 1 226 ? -8.032 4.335 -14.133 1.00 94.88 226 LEU A C 1
ATOM 1796 O O . LEU A 1 226 ? -7.581 3.202 -14.304 1.00 94.88 226 LEU A O 1
ATOM 1800 N N . PRO A 1 227 ? -9.141 4.760 -14.766 1.00 93.12 227 PRO A N 1
ATOM 1801 C CA . PRO A 1 227 ? 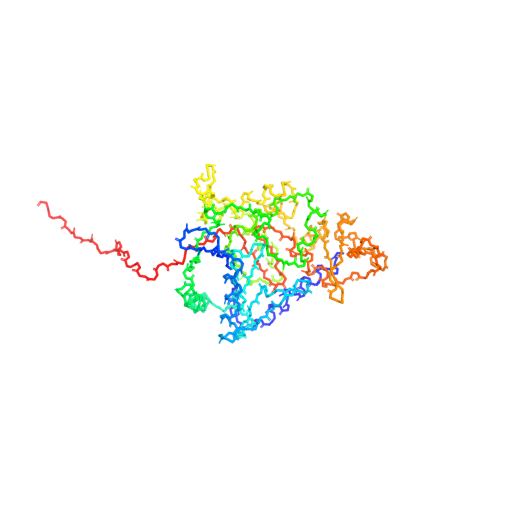-9.933 3.888 -15.630 1.00 93.12 227 PRO A CA 1
ATOM 1802 C C . PRO A 1 227 ? -9.089 3.364 -16.795 1.00 93.12 227 PRO A C 1
ATOM 1804 O O . PRO A 1 227 ? -8.563 4.140 -17.597 1.00 93.12 227 PRO A O 1
ATOM 1807 N N . GLY A 1 228 ? -8.962 2.040 -16.882 1.00 91.19 228 GLY A N 1
ATOM 1808 C CA . GLY A 1 228 ? -8.195 1.359 -17.928 1.00 91.19 228 GLY A CA 1
ATOM 1809 C C . GLY A 1 228 ? -6.668 1.505 -17.853 1.00 91.19 228 GLY A C 1
ATOM 1810 O O . GLY A 1 228 ? -5.992 1.077 -18.791 1.00 91.19 228 GLY A O 1
ATOM 1811 N N . ASP A 1 229 ? -6.098 2.081 -16.785 1.00 94.81 229 ASP A N 1
ATOM 1812 C CA . ASP A 1 229 ? -4.639 2.088 -16.607 1.00 94.81 229 ASP A CA 1
ATOM 1813 C C . ASP A 1 229 ? -4.152 0.665 -16.275 1.00 94.81 229 ASP A C 1
ATOM 1815 O O . ASP A 1 229 ? -4.685 0.026 -15.365 1.00 94.81 229 ASP A O 1
ATOM 1819 N N . PRO A 1 230 ? -3.118 0.146 -16.963 1.00 94.38 230 PRO A N 1
ATOM 1820 C CA . PRO A 1 230 ? -2.661 -1.233 -16.792 1.00 94.38 230 PRO A CA 1
ATOM 1821 C C . PRO A 1 230 ? -2.067 -1.541 -15.411 1.00 94.38 230 PRO A C 1
ATOM 1823 O O . PRO A 1 230 ? -1.738 -2.702 -15.148 1.00 94.38 230 PRO A O 1
ATOM 1826 N N . ARG A 1 231 ? -1.886 -0.538 -14.541 1.00 95.56 231 ARG A N 1
ATOM 1827 C CA . ARG A 1 231 ? -1.362 -0.721 -13.184 1.00 95.56 231 ARG A CA 1
ATOM 1828 C C . ARG A 1 231 ? -2.428 -1.020 -12.128 1.00 95.56 231 ARG A C 1
ATOM 1830 O O . ARG A 1 231 ? -2.034 -1.382 -11.025 1.00 95.56 231 ARG A O 1
ATOM 1837 N N . VAL A 1 232 ? -3.721 -0.818 -12.394 1.00 94.88 232 VAL A N 1
ATOM 1838 C CA . VAL A 1 232 ? -4.787 -0.970 -11.382 1.00 94.88 232 VAL A CA 1
ATOM 1839 C C . VAL A 1 232 ? -5.707 -2.152 -11.678 1.00 94.88 232 VAL A C 1
ATOM 1841 O O . VAL A 1 232 ? -6.050 -2.403 -12.829 1.00 94.88 232 VAL A O 1
ATOM 1844 N N . GLY A 1 233 ? -6.130 -2.847 -10.620 1.00 90.12 233 GLY A N 1
ATOM 1845 C CA . GLY A 1 233 ? -7.207 -3.836 -10.665 1.00 90.12 233 GLY A CA 1
ATOM 1846 C C . GLY A 1 233 ? -6.872 -5.115 -11.436 1.00 90.12 233 GLY A C 1
ATOM 1847 O O . GLY A 1 233 ? -5.751 -5.633 -11.395 1.00 90.12 233 GLY A O 1
ATOM 1848 N N . GLN A 1 234 ? -7.884 -5.639 -12.127 1.00 88.06 234 GLN A N 1
ATOM 1849 C CA . GLN A 1 234 ? -7.835 -6.908 -12.849 1.00 88.06 234 GLN A CA 1
ATOM 1850 C C . GLN A 1 234 ? -6.874 -6.891 -14.042 1.00 88.06 234 GLN A C 1
ATOM 1852 O O . GLN A 1 234 ? -6.844 -5.969 -14.856 1.00 88.06 234 GLN A O 1
ATOM 1857 N N . ILE A 1 235 ? -6.150 -7.995 -14.205 1.00 90.12 235 ILE A N 1
ATOM 1858 C CA . ILE A 1 235 ? -5.224 -8.196 -15.318 1.00 90.12 235 ILE A CA 1
ATOM 1859 C C . ILE A 1 235 ? -5.992 -8.785 -16.503 1.00 90.12 235 ILE A C 1
ATOM 1861 O O . ILE A 1 235 ? -6.739 -9.751 -16.361 1.00 90.12 235 ILE A O 1
ATOM 1865 N N . SER A 1 236 ? -5.794 -8.227 -17.698 1.00 87.69 236 SER A N 1
ATOM 1866 C CA . SER A 1 236 ? -6.536 -8.621 -18.906 1.00 87.69 236 SER A CA 1
ATOM 1867 C C . SER A 1 236 ? -6.144 -9.991 -19.470 1.00 87.69 236 SER A C 1
ATOM 1869 O O . SER A 1 236 ? -6.888 -10.571 -20.263 1.00 87.69 236 SER A O 1
ATOM 1871 N N . ARG A 1 237 ? -4.977 -10.513 -19.080 1.00 94.75 237 ARG A N 1
ATOM 1872 C CA . ARG A 1 237 ? -4.453 -11.818 -19.495 1.00 94.75 237 ARG A CA 1
ATOM 1873 C C . ARG A 1 237 ? -3.568 -12.429 -18.405 1.00 94.75 237 ARG A C 1
ATOM 1875 O O . ARG A 1 237 ? -2.967 -11.683 -17.635 1.00 94.75 237 ARG A O 1
ATOM 1882 N N . PRO A 1 238 ? -3.419 -13.762 -18.360 1.00 97.50 238 PRO A N 1
ATOM 1883 C CA . PRO A 1 238 ? -2.386 -14.378 -17.538 1.00 97.50 238 PRO A CA 1
ATOM 1884 C C . PRO A 1 238 ? -0.986 -14.065 -18.086 1.00 97.50 238 PRO A C 1
ATOM 1886 O O . PRO A 1 238 ? -0.803 -13.879 -19.296 1.00 97.50 238 PRO A O 1
ATOM 1889 N N . PHE A 1 239 ? 0.003 -14.067 -17.198 1.00 98.31 239 PHE A N 1
ATOM 1890 C CA . PHE A 1 239 ? 1.417 -14.001 -17.566 1.00 98.31 239 PHE A CA 1
ATOM 1891 C C . PHE A 1 239 ? 1.970 -15.388 -17.904 1.00 98.31 239 PHE A C 1
ATOM 1893 O O . PHE A 1 239 ? 1.603 -16.368 -17.245 1.00 98.31 239 PHE A O 1
ATOM 1900 N N . SER A 1 240 ? 2.855 -15.485 -18.898 1.00 97.94 240 SER A N 1
ATOM 1901 C CA . SER A 1 240 ? 3.495 -16.756 -19.274 1.00 97.94 240 SER A CA 1
ATOM 1902 C C . SER A 1 240 ? 4.558 -17.197 -18.269 1.00 97.94 240 SER A C 1
ATOM 1904 O O . SER A 1 240 ? 4.647 -18.378 -17.934 1.00 97.94 240 SER A O 1
ATOM 1906 N N . ASP A 1 241 ? 5.348 -16.245 -17.782 1.00 97.81 241 ASP A N 1
ATOM 1907 C CA . ASP A 1 241 ? 6.502 -16.460 -16.916 1.00 97.81 241 ASP A CA 1
ATOM 1908 C C . ASP A 1 241 ? 6.900 -15.155 -16.200 1.00 97.81 241 ASP A C 1
ATOM 1910 O O . ASP A 1 241 ? 6.188 -14.147 -16.242 1.00 97.81 241 ASP A O 1
ATOM 1914 N N . LEU A 1 242 ? 8.017 -15.199 -15.467 1.00 97.88 242 LEU A N 1
ATOM 1915 C CA . LEU A 1 242 ? 8.495 -14.066 -14.678 1.00 97.88 242 LEU A CA 1
ATOM 1916 C C . LEU A 1 242 ? 8.999 -12.910 -15.551 1.00 97.88 242 LEU A C 1
ATOM 1918 O O . LEU A 1 242 ? 8.862 -11.756 -15.150 1.00 97.88 242 LEU A O 1
ATOM 1922 N N . GLY A 1 243 ? 9.558 -13.206 -16.726 1.00 98.12 243 GLY A N 1
ATOM 1923 C CA . GLY A 1 243 ? 10.017 -12.193 -17.671 1.00 98.12 243 GLY A CA 1
ATOM 1924 C C . GLY A 1 243 ? 8.846 -11.379 -18.208 1.00 98.12 243 GLY A C 1
ATOM 1925 O O . GLY A 1 243 ? 8.881 -10.155 -18.132 1.00 98.12 243 GLY A O 1
ATOM 1926 N N . ASP A 1 244 ? 7.778 -12.057 -18.631 1.00 98.44 244 ASP A N 1
ATOM 1927 C CA . ASP A 1 244 ? 6.531 -11.427 -19.084 1.00 98.44 244 ASP A CA 1
ATOM 1928 C C . ASP A 1 244 ? 5.885 -10.551 -17.989 1.00 98.44 244 ASP A C 1
ATOM 1930 O O . ASP A 1 244 ? 5.470 -9.418 -18.237 1.00 98.44 244 ASP A O 1
ATOM 1934 N N . TYR A 1 245 ? 5.873 -11.025 -16.737 1.00 98.06 245 TYR A N 1
ATOM 1935 C CA . TYR A 1 245 ? 5.401 -10.231 -15.595 1.00 98.06 245 TYR A CA 1
ATOM 1936 C C . TYR A 1 245 ? 6.239 -8.962 -15.367 1.00 98.06 245 TYR A C 1
ATOM 1938 O O . TYR A 1 245 ? 5.692 -7.874 -15.173 1.00 98.06 245 TYR A O 1
ATOM 1946 N N . VAL A 1 246 ? 7.570 -9.082 -15.397 1.00 98.38 246 VAL A N 1
ATOM 1947 C CA . VAL A 1 246 ? 8.479 -7.941 -15.218 1.00 98.38 246 VAL A CA 1
ATOM 1948 C C . VAL A 1 246 ? 8.363 -6.952 -16.373 1.00 98.38 246 VAL A C 1
ATOM 1950 O O . VAL A 1 246 ? 8.343 -5.748 -16.129 1.00 98.38 246 VAL A O 1
ATOM 1953 N N . GLU A 1 247 ? 8.240 -7.432 -17.609 1.00 98.38 247 GLU A N 1
ATOM 1954 C CA . GLU A 1 247 ? 8.044 -6.588 -18.786 1.00 98.38 247 GLU A CA 1
ATOM 1955 C C . GLU A 1 247 ? 6.732 -5.797 -18.700 1.00 98.38 247 GLU A C 1
ATOM 1957 O O . GLU A 1 247 ? 6.729 -4.590 -18.952 1.00 98.38 247 GLU A O 1
ATOM 1962 N N . HIS A 1 248 ? 5.644 -6.431 -18.248 1.00 97.81 248 HIS A N 1
ATOM 1963 C CA . HIS A 1 248 ? 4.370 -5.748 -18.007 1.00 97.81 248 HIS A CA 1
ATOM 1964 C C . HIS A 1 248 ? 4.509 -4.599 -17.000 1.00 97.81 248 HIS A C 1
ATOM 1966 O O . HIS A 1 248 ? 4.103 -3.473 -17.288 1.00 97.81 248 HIS A O 1
ATOM 1972 N N . LEU A 1 249 ? 5.142 -4.847 -15.847 1.00 98.06 249 LEU A N 1
ATOM 1973 C CA . LEU A 1 249 ? 5.387 -3.819 -14.825 1.00 98.06 249 LEU A CA 1
ATOM 1974 C C . LEU A 1 249 ? 6.336 -2.717 -15.322 1.00 98.06 249 LEU A C 1
ATOM 1976 O O . LEU A 1 249 ? 6.119 -1.532 -15.052 1.00 98.06 249 LEU A O 1
ATOM 1980 N N . ALA A 1 250 ? 7.380 -3.080 -16.068 1.00 98.44 250 ALA A N 1
ATOM 1981 C CA . ALA A 1 250 ? 8.318 -2.126 -16.653 1.00 98.44 250 ALA A CA 1
ATOM 1982 C C . ALA A 1 250 ? 7.662 -1.249 -17.735 1.00 98.44 250 ALA A C 1
ATOM 1984 O O . ALA A 1 250 ? 8.131 -0.141 -18.000 1.00 98.44 250 ALA A O 1
ATOM 1985 N N . GLY A 1 251 ? 6.553 -1.704 -18.325 1.00 97.81 251 GLY A N 1
ATOM 1986 C CA . GLY A 1 251 ? 5.734 -0.933 -19.257 1.00 97.81 251 GLY A CA 1
ATOM 1987 C C . GLY A 1 251 ? 5.008 0.258 -18.622 1.00 97.81 251 GLY A C 1
ATOM 1988 O O . GLY A 1 251 ? 4.600 1.170 -19.339 1.00 97.81 251 GLY A O 1
ATOM 1989 N N . PHE A 1 252 ? 4.866 0.307 -17.294 1.00 97.06 252 PHE A N 1
ATOM 1990 C CA . PHE A 1 252 ? 4.202 1.426 -16.622 1.00 97.06 252 PHE A CA 1
ATOM 1991 C C . PHE A 1 252 ? 5.051 2.696 -16.677 1.00 97.06 252 PHE A C 1
ATOM 1993 O O . PHE A 1 252 ? 6.272 2.648 -16.518 1.00 97.06 252 PHE A O 1
ATOM 2000 N N . ARG A 1 253 ? 4.397 3.858 -16.800 1.00 96.44 253 ARG A N 1
ATOM 2001 C CA . ARG A 1 253 ? 5.052 5.155 -16.567 1.00 96.44 253 ARG A CA 1
ATOM 2002 C C . ARG A 1 253 ? 5.616 5.201 -15.138 1.00 96.44 253 ARG A C 1
ATOM 2004 O O . ARG A 1 253 ? 4.833 4.975 -14.201 1.00 96.44 253 ARG A O 1
ATOM 2011 N N . PRO A 1 254 ? 6.920 5.475 -14.961 1.00 97.00 254 PRO A N 1
ATOM 2012 C CA . PRO A 1 254 ? 7.538 5.564 -13.648 1.00 97.00 254 PRO A CA 1
ATOM 2013 C C . PRO A 1 254 ? 7.101 6.849 -12.941 1.00 97.00 254 PRO A C 1
ATOM 2015 O O . PRO A 1 254 ? 6.715 7.826 -13.582 1.00 97.00 254 PRO A O 1
ATOM 2018 N N . VAL A 1 255 ? 7.137 6.836 -11.607 1.00 96.25 255 VAL A N 1
ATOM 2019 C CA . VAL A 1 255 ? 6.630 7.950 -10.789 1.00 96.25 255 VAL A CA 1
ATOM 2020 C C . VAL A 1 255 ? 7.783 8.841 -10.329 1.00 96.25 255 VAL A C 1
ATOM 2022 O O . VAL A 1 255 ? 7.929 9.973 -10.785 1.00 96.25 255 VAL A O 1
ATOM 2025 N N . TYR A 1 256 ? 8.630 8.312 -9.450 1.00 96.75 256 TYR A N 1
ATOM 2026 C CA . TYR A 1 256 ? 9.801 8.991 -8.909 1.00 96.75 256 TYR A CA 1
ATOM 2027 C C . TYR A 1 256 ? 10.848 7.963 -8.475 1.00 96.75 256 TYR A C 1
ATOM 2029 O O . TYR A 1 256 ? 10.544 6.774 -8.357 1.00 96.75 256 TYR A O 1
ATOM 2037 N N . LEU A 1 257 ? 12.056 8.440 -8.195 1.00 96.81 257 LEU A N 1
ATOM 2038 C CA . LEU A 1 257 ? 13.114 7.696 -7.518 1.00 96.81 257 LEU A CA 1
ATOM 2039 C C . LEU A 1 257 ? 13.639 8.463 -6.306 1.00 96.81 257 LEU A C 1
ATOM 2041 O O . LEU A 1 257 ? 13.322 9.642 -6.120 1.00 96.81 257 LEU A O 1
ATOM 2045 N N . VAL A 1 258 ? 14.454 7.799 -5.485 1.00 95.38 258 VAL A N 1
ATOM 2046 C CA . VAL A 1 258 ? 15.117 8.433 -4.340 1.00 95.38 258 VAL A CA 1
ATOM 2047 C C . VAL A 1 258 ? 16.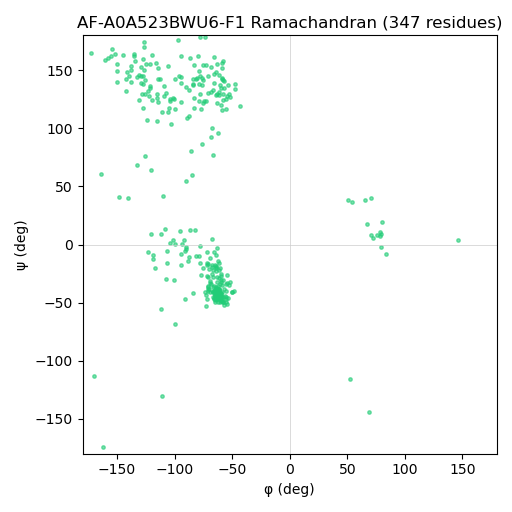633 8.331 -4.481 1.00 95.38 258 VAL A C 1
ATOM 2049 O O . VAL A 1 258 ? 17.199 7.243 -4.596 1.00 95.38 258 VAL A O 1
ATOM 2052 N N . ARG A 1 259 ? 17.315 9.477 -4.427 1.00 95.12 259 ARG A N 1
ATOM 2053 C CA . ARG A 1 259 ? 18.780 9.572 -4.436 1.00 95.12 259 ARG A CA 1
ATOM 2054 C C . ARG A 1 259 ? 19.262 10.469 -3.321 1.00 95.12 259 ARG A C 1
ATOM 2056 O O . ARG A 1 259 ? 18.837 11.610 -3.238 1.00 95.12 259 ARG A O 1
ATOM 2063 N N . ASP A 1 260 ? 20.140 9.945 -2.469 1.00 91.19 260 ASP A N 1
ATOM 2064 C CA . ASP A 1 260 ? 20.770 10.709 -1.384 1.00 91.19 260 ASP A CA 1
ATOM 2065 C C . ASP A 1 260 ? 19.746 11.477 -0.519 1.00 91.19 260 ASP A C 1
ATOM 2067 O O . ASP A 1 260 ? 19.953 12.621 -0.121 1.00 91.19 260 ASP A O 1
ATOM 2071 N N . GLY A 1 261 ? 18.591 10.847 -0.264 1.00 88.88 261 GLY A N 1
ATOM 2072 C CA . GLY A 1 261 ? 17.470 11.427 0.487 1.00 88.88 261 GLY A CA 1
ATOM 2073 C C . GLY A 1 261 ? 16.574 12.391 -0.303 1.00 88.88 261 GLY A C 1
ATOM 2074 O O . GLY A 1 261 ? 15.574 12.865 0.233 1.00 88.88 261 GLY A O 1
ATOM 2075 N N . GLN A 1 262 ? 16.890 12.673 -1.566 1.00 90.88 262 GLN A N 1
ATOM 2076 C CA . GLN A 1 262 ? 16.100 13.521 -2.456 1.00 90.88 262 GLN A CA 1
ATOM 2077 C C . GLN A 1 262 ? 15.139 12.695 -3.306 1.00 90.88 262 GLN A C 1
ATOM 2079 O O . GLN A 1 262 ? 15.503 11.649 -3.838 1.00 90.88 262 GLN A O 1
ATOM 2084 N N . TYR A 1 263 ? 13.922 13.203 -3.462 1.00 93.81 263 TYR A N 1
ATOM 2085 C CA . TYR A 1 263 ? 12.898 12.618 -4.317 1.00 93.81 263 TYR A CA 1
ATOM 2086 C C . TYR A 1 263 ? 12.961 13.287 -5.686 1.00 93.81 263 TYR A C 1
ATOM 2088 O O . TYR A 1 263 ? 12.843 14.511 -5.767 1.00 93.81 263 TYR A O 1
ATOM 2096 N N . LEU A 1 264 ? 13.147 12.493 -6.739 1.00 95.81 264 LEU A N 1
ATOM 2097 C CA . LEU A 1 264 ? 13.324 12.984 -8.104 1.00 95.81 264 LEU A CA 1
ATOM 2098 C C . LEU A 1 264 ? 12.254 12.389 -9.023 1.00 95.81 264 LEU A C 1
ATOM 2100 O O . LEU A 1 264 ? 12.066 11.174 -9.051 1.00 95.81 264 LEU A O 1
ATOM 2104 N N . GLY A 1 265 ? 11.552 13.242 -9.763 1.00 96.62 265 GLY A N 1
ATOM 2105 C CA . GLY A 1 265 ? 10.434 12.862 -10.624 1.00 96.62 265 GLY A CA 1
ATOM 2106 C C . GLY A 1 265 ? 10.882 12.189 -11.921 1.00 96.62 265 GLY A C 1
ATOM 2107 O O . GLY A 1 265 ? 11.885 12.571 -12.528 1.00 96.62 265 GLY A O 1
ATOM 2108 N N . LEU A 1 266 ? 10.109 11.201 -12.372 1.00 97.25 266 LEU A N 1
ATOM 2109 C CA . LEU A 1 266 ? 10.363 10.443 -13.604 1.00 97.25 266 LEU A CA 1
ATOM 2110 C C . LEU A 1 266 ? 9.210 10.541 -14.616 1.00 97.25 266 LEU A C 1
ATOM 2112 O O . LEU A 1 266 ? 9.222 9.847 -15.628 1.00 97.25 266 LEU A O 1
ATOM 2116 N N . ALA A 1 267 ? 8.226 11.416 -14.385 1.00 92.62 267 ALA A N 1
ATOM 2117 C CA . ALA A 1 267 ? 6.983 11.461 -15.162 1.00 92.62 267 ALA A CA 1
ATOM 2118 C C . ALA A 1 267 ? 7.173 11.747 -16.668 1.00 92.62 267 ALA A C 1
ATOM 2120 O O . ALA A 1 267 ? 6.280 11.445 -17.466 1.00 92.62 267 ALA A O 1
ATOM 2121 N N . HIS A 1 268 ? 8.319 12.313 -17.061 1.00 94.44 268 HIS A N 1
ATOM 2122 C CA . HIS A 1 268 ? 8.694 12.577 -18.453 1.00 94.44 268 HIS A CA 1
ATOM 2123 C C . HIS A 1 268 ? 9.043 11.301 -19.243 1.00 94.44 268 HIS A C 1
ATOM 2125 O O . HIS A 1 268 ? 9.040 11.328 -20.473 1.00 94.44 268 HIS A O 1
ATOM 2131 N N . TYR A 1 269 ? 9.294 10.178 -18.565 1.00 97.38 269 TYR A N 1
ATOM 2132 C CA . TYR A 1 269 ? 9.460 8.879 -19.206 1.00 97.38 269 TYR A CA 1
ATOM 2133 C C . TYR A 1 269 ? 8.116 8.254 -19.594 1.00 97.38 269 TYR A C 1
ATOM 2135 O O . TYR A 1 269 ? 7.152 8.244 -18.825 1.00 97.38 269 TYR A O 1
ATOM 2143 N N . GLY A 1 270 ? 8.073 7.663 -20.791 1.00 96.44 270 GLY A N 1
ATOM 2144 C CA . GLY A 1 270 ? 6.910 6.909 -21.270 1.00 96.44 270 GLY A CA 1
ATOM 2145 C C . GLY A 1 270 ? 6.722 5.558 -20.572 1.00 96.44 270 GLY A C 1
ATOM 2146 O O . GLY A 1 270 ? 5.596 5.083 -20.465 1.00 96.44 270 GLY A O 1
ATOM 2147 N N . SER A 1 271 ? 7.801 4.952 -20.072 1.00 98.06 271 SER A N 1
ATOM 2148 C CA . SER A 1 271 ? 7.776 3.702 -19.308 1.00 98.06 271 SER A CA 1
ATOM 2149 C C . SER A 1 271 ? 9.054 3.535 -18.483 1.00 98.06 271 SER A C 1
ATOM 2151 O O . SER A 1 271 ? 10.085 4.142 -18.788 1.00 98.06 271 SER A O 1
ATOM 2153 N N . PHE A 1 272 ? 9.001 2.711 -17.435 1.00 98.50 272 PHE A N 1
ATOM 2154 C CA . PHE A 1 272 ? 10.183 2.376 -16.641 1.00 98.50 272 PHE A CA 1
ATOM 2155 C C . PHE A 1 272 ? 11.220 1.628 -17.485 1.00 98.50 272 PHE A C 1
ATOM 2157 O O . PHE A 1 272 ? 12.415 1.818 -17.295 1.00 98.50 272 PHE A O 1
ATOM 2164 N N . ALA A 1 273 ? 10.784 0.835 -18.468 1.00 98.50 273 ALA A N 1
ATOM 2165 C CA . ALA A 1 273 ? 11.676 0.176 -19.415 1.00 98.50 273 ALA A CA 1
ATOM 2166 C C . ALA A 1 273 ? 12.533 1.178 -20.207 1.00 98.50 273 ALA A C 1
ATOM 2168 O O . ALA A 1 273 ? 13.725 0.933 -20.373 1.00 98.50 273 ALA A O 1
ATOM 2169 N N . VAL A 1 274 ? 11.960 2.307 -20.650 1.00 98.44 274 VAL A N 1
ATOM 2170 C CA . VAL A 1 274 ? 12.721 3.374 -21.330 1.00 98.44 274 VAL A CA 1
ATOM 2171 C C . VAL A 1 274 ? 13.724 4.013 -20.368 1.00 98.44 274 VAL A C 1
ATOM 2173 O O . VAL A 1 274 ? 14.900 4.107 -20.700 1.00 98.44 274 VAL A O 1
ATOM 2176 N N . TYR A 1 275 ? 13.295 4.361 -19.150 1.00 98.56 275 TYR A N 1
ATOM 2177 C CA . TYR A 1 275 ? 14.190 4.877 -18.106 1.00 98.56 275 TYR A CA 1
ATOM 2178 C C . TYR A 1 275 ? 15.369 3.928 -17.817 1.00 98.56 275 TYR A C 1
ATOM 2180 O O . TYR A 1 275 ? 16.519 4.355 -17.742 1.00 98.56 275 TYR A O 1
ATOM 2188 N N . TRP A 1 276 ? 15.091 2.628 -17.695 1.00 98.38 276 TRP A N 1
ATOM 2189 C CA . TRP A 1 276 ? 16.108 1.607 -17.452 1.00 98.38 276 TRP A CA 1
ATOM 2190 C C . TRP A 1 276 ? 17.096 1.488 -18.618 1.00 98.38 276 TRP A C 1
ATOM 2192 O O . TRP A 1 276 ? 18.297 1.344 -18.403 1.00 98.38 276 TRP A O 1
ATOM 2202 N N . GLN A 1 277 ? 16.598 1.552 -19.857 1.00 97.94 277 GLN A N 1
ATOM 2203 C CA . GLN A 1 277 ? 17.411 1.451 -21.073 1.00 97.94 277 GLN A CA 1
ATOM 2204 C C . GLN A 1 277 ? 18.322 2.662 -21.290 1.00 97.94 277 GLN A C 1
ATOM 2206 O O . GLN A 1 277 ? 19.432 2.487 -21.793 1.00 97.94 277 GLN A O 1
ATOM 2211 N N . ASP A 1 278 ? 17.891 3.861 -20.888 1.00 97.75 278 ASP A N 1
ATOM 2212 C CA . ASP A 1 278 ? 18.706 5.076 -20.984 1.00 97.75 278 ASP A CA 1
ATOM 2213 C C . ASP A 1 278 ? 20.014 4.963 -20.184 1.00 97.75 278 ASP A C 1
ATOM 2215 O O . ASP A 1 278 ? 21.033 5.546 -20.570 1.00 97.75 278 ASP A O 1
ATOM 2219 N N . GLY A 1 279 ? 20.020 4.192 -19.088 1.00 96.56 279 GLY A N 1
ATOM 2220 C CA . GLY A 1 279 ? 21.221 3.888 -18.312 1.00 96.56 279 GLY A CA 1
ATOM 2221 C C . GLY A 1 279 ? 21.982 5.155 -17.909 1.00 96.56 279 GLY A C 1
ATOM 2222 O O . GLY A 1 279 ? 21.467 6.005 -17.192 1.00 96.56 279 GLY A O 1
ATOM 2223 N N . ALA A 1 280 ? 23.210 5.314 -18.408 1.00 96.56 280 ALA A N 1
ATOM 2224 C CA . ALA A 1 280 ? 24.049 6.484 -18.128 1.00 96.56 280 ALA A CA 1
ATOM 2225 C C . ALA A 1 280 ? 23.500 7.818 -18.673 1.00 96.56 280 ALA A C 1
ATOM 2227 O O . ALA A 1 280 ? 23.986 8.873 -18.272 1.00 96.56 280 ALA A O 1
ATOM 2228 N N . GLN A 1 281 ? 22.554 7.775 -19.615 1.00 97.62 281 GLN A N 1
ATOM 2229 C CA . GLN A 1 281 ? 21.894 8.957 -20.175 1.00 97.62 281 GLN A CA 1
ATOM 2230 C C . GLN A 1 281 ? 20.620 9.332 -19.416 1.00 97.62 281 GLN A C 1
ATOM 2232 O O . GLN A 1 281 ? 20.018 10.359 -19.728 1.00 97.62 281 GLN A O 1
ATOM 2237 N N . ALA A 1 282 ? 20.200 8.523 -18.440 1.00 98.12 282 ALA A N 1
ATOM 2238 C CA . ALA A 1 282 ? 18.969 8.785 -17.726 1.00 98.12 282 ALA A CA 1
ATOM 2239 C C . ALA A 1 282 ? 19.070 10.077 -16.902 1.00 98.12 282 ALA A C 1
ATOM 2241 O O . ALA A 1 282 ? 20.125 10.445 -16.372 1.00 98.12 282 ALA A O 1
ATOM 2242 N N . ALA A 1 283 ? 17.946 10.772 -16.780 1.00 98.00 283 ALA A N 1
ATOM 2243 C CA . ALA A 1 283 ? 17.838 11.983 -15.984 1.00 98.00 283 ALA A CA 1
ATOM 2244 C C . ALA A 1 283 ? 16.527 11.982 -15.194 1.00 98.00 283 ALA A C 1
ATOM 2246 O O . ALA A 1 283 ? 15.549 11.362 -15.588 1.00 98.00 283 ALA A O 1
ATOM 2247 N N . ALA A 1 284 ? 16.491 12.675 -14.064 1.00 97.81 284 ALA A N 1
ATOM 2248 C CA . ALA A 1 284 ? 15.286 12.831 -13.257 1.00 97.81 284 AL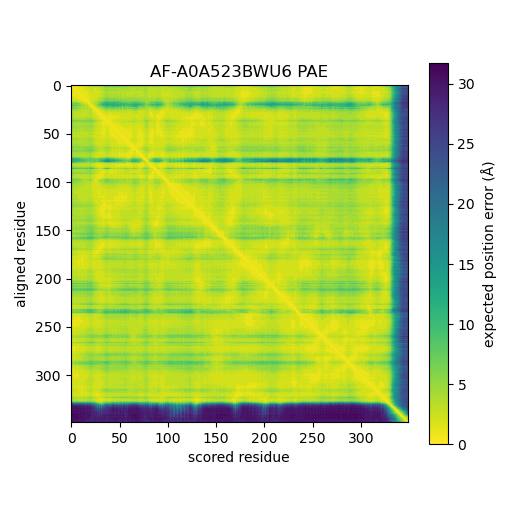A A CA 1
ATOM 2249 C C . ALA A 1 284 ? 15.055 14.311 -12.943 1.00 97.81 284 ALA A C 1
ATOM 2251 O O . ALA A 1 284 ? 16.002 15.095 -12.927 1.00 97.81 284 ALA A O 1
ATOM 2252 N N . ALA A 1 285 ? 13.805 14.704 -12.721 1.00 96.69 285 ALA A N 1
ATOM 2253 C CA . ALA A 1 285 ? 13.463 16.079 -12.380 1.00 96.69 285 ALA A CA 1
ATOM 2254 C C . ALA A 1 285 ? 13.644 16.316 -10.873 1.00 96.69 285 ALA A C 1
ATOM 2256 O O . ALA A 1 285 ? 13.082 15.583 -10.058 1.00 96.69 285 ALA A O 1
ATOM 2257 N N . ASP A 1 286 ? 14.410 17.335 -10.489 1.00 93.56 286 ASP A N 1
ATOM 2258 C CA . ASP A 1 286 ? 14.470 17.795 -9.098 1.00 93.56 286 ASP A CA 1
ATOM 2259 C C . ASP A 1 286 ? 13.195 18.565 -8.690 1.00 93.56 286 ASP A C 1
ATOM 2261 O O . ASP A 1 286 ? 12.291 18.802 -9.492 1.00 93.56 286 ASP A O 1
ATOM 2265 N N . SER A 1 287 ? 13.118 19.012 -7.434 1.00 87.38 287 SER A N 1
ATOM 2266 C CA . SER A 1 287 ? 11.966 19.772 -6.917 1.00 87.38 287 SER A CA 1
ATOM 2267 C C . SER A 1 287 ? 11.740 21.138 -7.583 1.00 87.38 287 SER A C 1
ATOM 2269 O O . SER A 1 287 ? 10.722 21.782 -7.332 1.00 87.38 287 SER A O 1
ATOM 2271 N N . ARG A 1 288 ? 12.682 21.604 -8.409 1.00 89.62 288 ARG A N 1
ATOM 2272 C CA . ARG A 1 288 ? 12.587 22.832 -9.209 1.00 89.62 288 ARG A CA 1
ATOM 2273 C C . ARG A 1 288 ? 12.315 22.531 -10.688 1.00 89.62 288 ARG A C 1
ATOM 2275 O O . ARG A 1 288 ? 12.239 23.470 -11.476 1.00 89.62 288 ARG A O 1
ATOM 2282 N N . GLY A 1 289 ? 12.179 21.258 -11.059 1.00 90.56 289 GLY A N 1
ATOM 2283 C CA . GLY A 1 289 ? 11.990 20.805 -12.433 1.00 90.56 289 GLY A CA 1
ATOM 2284 C C . GLY A 1 289 ? 13.273 20.766 -13.267 1.00 90.56 289 GLY A C 1
ATOM 2285 O O . GLY A 1 289 ? 13.188 20.610 -14.484 1.00 90.56 289 GLY A O 1
ATOM 2286 N N . ASN A 1 290 ? 14.460 20.913 -12.665 1.00 95.56 290 ASN A N 1
ATOM 2287 C CA . ASN A 1 290 ? 15.710 20.755 -13.409 1.00 95.56 290 ASN A CA 1
ATOM 2288 C C . ASN A 1 290 ? 15.987 19.272 -13.641 1.00 95.56 290 ASN A C 1
ATOM 2290 O O . ASN A 1 290 ? 15.890 18.464 -12.717 1.00 95.56 290 ASN A O 1
ATOM 2294 N N . MET A 1 291 ? 16.413 18.933 -14.855 1.00 97.12 291 MET A N 1
ATOM 2295 C CA . MET A 1 291 ? 16.859 17.583 -15.177 1.00 97.12 291 MET A CA 1
ATOM 2296 C C . MET A 1 291 ? 18.262 17.348 -14.621 1.00 97.12 291 MET A C 1
ATOM 2298 O O . MET A 1 291 ? 19.219 18.005 -15.035 1.00 97.12 291 MET A O 1
ATOM 2302 N N . VAL A 1 292 ? 18.386 16.400 -13.695 1.00 97.44 292 VAL A N 1
ATOM 2303 C CA . VAL A 1 292 ? 19.660 15.970 -13.113 1.00 97.44 292 VAL A CA 1
ATOM 2304 C C . VAL A 1 292 ? 20.023 14.570 -13.614 1.00 97.44 292 VAL A C 1
ATOM 2306 O O . VAL A 1 292 ? 19.143 13.708 -13.656 1.00 97.44 292 VAL A O 1
ATOM 2309 N N . PRO A 1 293 ? 21.286 14.306 -13.996 1.00 97.44 293 PRO A N 1
ATOM 2310 C CA . PRO A 1 293 ? 21.706 12.970 -14.409 1.00 97.44 293 PRO A CA 1
ATOM 2311 C C . PRO A 1 293 ? 21.525 11.948 -13.285 1.00 97.44 293 PRO A C 1
ATOM 2313 O O . PRO A 1 293 ? 21.889 12.206 -12.135 1.00 97.44 293 PRO A O 1
ATOM 2316 N N . VAL A 1 294 ? 21.016 10.769 -13.625 1.00 97.62 294 VAL A N 1
ATOM 2317 C CA . VAL A 1 294 ? 20.865 9.636 -12.707 1.00 97.62 294 VAL A CA 1
ATOM 2318 C C . VAL A 1 294 ? 21.277 8.348 -13.412 1.00 97.62 294 VAL A C 1
ATOM 2320 O O . VAL A 1 294 ? 21.139 8.218 -14.618 1.00 97.62 294 VAL A O 1
ATOM 2323 N N . MET A 1 295 ? 21.778 7.378 -12.651 1.00 97.56 295 MET A N 1
ATOM 2324 C CA . MET A 1 295 ? 21.955 6.007 -13.135 1.00 97.56 295 MET A CA 1
ATOM 2325 C C . MET A 1 295 ? 20.843 5.146 -12.526 1.00 97.56 295 MET A C 1
ATOM 2327 O O . MET A 1 295 ? 20.752 5.156 -11.286 1.00 97.56 295 MET A O 1
ATOM 2331 N N . PRO A 1 296 ? 20.046 4.424 -13.342 1.00 98.06 296 PRO A N 1
ATOM 2332 C CA . PRO A 1 296 ? 19.103 3.428 -12.856 1.00 98.06 296 PRO A CA 1
ATOM 2333 C C . PRO A 1 296 ? 19.788 2.405 -11.956 1.00 98.06 296 PRO A C 1
ATOM 2335 O O . PRO A 1 296 ? 20.900 1.949 -12.235 1.00 98.06 296 PRO A O 1
ATOM 2338 N N . ARG A 1 297 ? 19.134 2.062 -10.852 1.00 97.75 297 ARG A N 1
ATOM 2339 C CA . ARG A 1 297 ? 19.558 1.006 -9.933 1.00 97.75 297 ARG A CA 1
ATOM 2340 C C . ARG A 1 297 ? 18.375 0.134 -9.539 1.00 97.75 297 ARG A C 1
ATOM 2342 O O . ARG A 1 297 ? 17.217 0.517 -9.684 1.00 97.75 297 ARG A O 1
ATOM 2349 N N . ILE A 1 298 ? 18.677 -1.037 -8.989 1.00 97.56 298 ILE A N 1
ATOM 2350 C CA . ILE A 1 298 ? 17.667 -1.985 -8.513 1.00 97.56 298 ILE A CA 1
ATOM 2351 C C . ILE A 1 298 ? 16.712 -1.344 -7.495 1.00 97.56 298 ILE A C 1
ATOM 2353 O O . ILE A 1 298 ? 15.521 -1.636 -7.541 1.00 97.56 298 ILE A O 1
ATOM 2357 N N . GLU A 1 299 ? 17.172 -0.407 -6.660 1.00 97.25 299 GLU A N 1
ATOM 2358 C CA . GLU A 1 299 ? 16.288 0.276 -5.704 1.00 97.25 299 GLU A CA 1
ATOM 2359 C C . GLU A 1 299 ? 15.188 1.099 -6.407 1.00 97.25 299 GLU A C 1
ATOM 2361 O O . GLU A 1 299 ? 14.085 1.260 -5.881 1.00 97.25 299 GLU A O 1
ATOM 2366 N N . ASP A 1 300 ? 15.454 1.581 -7.626 1.00 98.12 300 ASP A N 1
ATOM 2367 C CA . ASP A 1 300 ? 14.473 2.306 -8.435 1.00 98.12 300 ASP A CA 1
ATOM 2368 C C . ASP A 1 300 ? 13.389 1.342 -8.949 1.00 98.12 300 ASP A C 1
ATOM 2370 O O . ASP A 1 300 ? 12.209 1.695 -8.974 1.00 98.12 300 ASP A O 1
ATOM 2374 N N . TRP A 1 301 ? 13.759 0.097 -9.284 1.00 97.81 301 TRP A N 1
ATOM 2375 C CA . TRP A 1 301 ? 12.801 -0.973 -9.589 1.00 97.81 301 TRP A CA 1
ATOM 2376 C C . TRP A 1 301 ? 11.994 -1.373 -8.355 1.00 97.81 301 TRP A C 1
ATOM 2378 O O . TRP A 1 301 ? 10.771 -1.499 -8.439 1.00 97.81 301 TRP A O 1
ATOM 2388 N N . GLU A 1 302 ? 12.655 -1.541 -7.206 1.00 97.19 302 GLU A N 1
ATOM 2389 C CA . GLU A 1 302 ? 11.996 -1.908 -5.953 1.00 97.19 302 GLU A CA 1
ATOM 2390 C C . GLU A 1 302 ? 10.912 -0.906 -5.561 1.00 97.19 302 GLU A C 1
ATOM 2392 O O . GLU A 1 302 ? 9.839 -1.304 -5.105 1.00 97.19 302 GLU A O 1
ATOM 2397 N N . LEU A 1 303 ? 11.169 0.381 -5.796 1.00 96.75 303 LEU A N 1
ATOM 2398 C CA . LEU A 1 303 ? 10.189 1.441 -5.638 1.00 96.75 303 LEU A CA 1
ATOM 2399 C C . LEU A 1 303 ? 9.123 1.410 -6.743 1.00 96.75 303 LEU A C 1
ATOM 2401 O O . LEU A 1 303 ? 7.930 1.486 -6.440 1.00 96.75 303 LEU A O 1
ATOM 2405 N N . HIS A 1 304 ? 9.523 1.280 -8.011 1.00 97.50 304 HIS A N 1
ATOM 2406 C CA . HIS A 1 304 ? 8.610 1.298 -9.159 1.00 97.50 304 HIS A CA 1
ATOM 2407 C C . HIS A 1 304 ? 7.533 0.212 -9.076 1.00 97.50 304 HIS A C 1
ATOM 2409 O O . HIS A 1 304 ? 6.347 0.500 -9.247 1.00 97.50 304 HIS A O 1
ATOM 2415 N N . GLN A 1 305 ? 7.911 -1.020 -8.720 1.00 96.69 305 GLN A N 1
ATOM 2416 C CA . GLN A 1 305 ? 6.958 -2.128 -8.583 1.00 96.69 305 GLN A CA 1
ATOM 2417 C C . GLN A 1 305 ? 5.889 -1.871 -7.505 1.00 96.69 305 GLN A C 1
ATOM 2419 O O . GLN A 1 305 ? 4.800 -2.445 -7.567 1.00 96.69 305 GLN A O 1
ATOM 2424 N N . THR A 1 306 ? 6.137 -0.976 -6.536 1.00 95.56 306 THR A N 1
ATOM 2425 C CA . THR A 1 306 ? 5.130 -0.630 -5.517 1.00 95.56 306 THR A CA 1
ATOM 2426 C C . THR A 1 306 ? 3.926 0.123 -6.090 1.00 95.56 306 THR A C 1
ATOM 2428 O O . THR A 1 306 ? 2.858 0.097 -5.470 1.00 95.56 306 THR A O 1
ATOM 2431 N N . PHE A 1 307 ? 4.067 0.728 -7.280 1.00 95.88 307 PHE A N 1
ATOM 2432 C CA . PHE A 1 307 ? 2.989 1.381 -8.035 1.00 95.88 307 PHE A CA 1
ATOM 2433 C C . PHE A 1 307 ? 2.213 0.419 -8.948 1.00 95.88 307 PHE A C 1
ATOM 2435 O O . PHE A 1 307 ? 1.448 0.867 -9.800 1.00 95.88 307 PHE A O 1
ATOM 2442 N N . CYS A 1 308 ? 2.403 -0.892 -8.779 1.00 96.69 308 CYS A N 1
ATOM 2443 C CA . CYS A 1 308 ? 1.517 -1.921 -9.309 1.00 96.69 308 CYS A CA 1
ATOM 2444 C C . CYS A 1 308 ? 0.397 -2.198 -8.299 1.00 96.69 308 CYS A C 1
ATOM 2446 O O . CYS A 1 308 ? 0.645 -2.759 -7.233 1.00 96.69 308 CYS A O 1
ATOM 2448 N N . TRP A 1 309 ? -0.834 -1.822 -8.616 1.00 96.44 309 TRP A N 1
ATOM 2449 C CA . TRP A 1 309 ? -2.021 -2.023 -7.786 1.00 96.44 309 TRP A CA 1
ATOM 2450 C C . TRP A 1 309 ? -2.972 -3.056 -8.391 1.00 96.44 309 TRP A C 1
ATOM 2452 O O . TRP A 1 309 ? -4.187 -2.875 -8.360 1.00 96.44 309 TRP A O 1
ATOM 2462 N N . HIS A 1 310 ? -2.415 -4.145 -8.920 1.00 97.19 310 HIS A N 1
ATOM 2463 C CA . HIS A 1 310 ? -3.203 -5.319 -9.286 1.00 97.19 310 HIS A CA 1
ATOM 2464 C C . HIS A 1 310 ? -3.823 -5.987 -8.063 1.00 97.19 310 HIS A C 1
ATOM 2466 O O . HIS A 1 310 ? -3.360 -5.818 -6.929 1.00 97.19 310 HIS A O 1
ATOM 2472 N N . ASP A 1 311 ? -4.836 -6.798 -8.330 1.00 96.38 311 ASP A N 1
ATOM 2473 C CA . ASP A 1 311 ? -5.577 -7.568 -7.333 1.00 96.38 311 ASP A CA 1
ATOM 2474 C C . ASP A 1 311 ? -4.700 -8.580 -6.592 1.00 96.38 311 ASP A C 1
ATOM 2476 O O . ASP A 1 311 ? -4.838 -8.785 -5.380 1.00 96.38 311 ASP A O 1
ATOM 2480 N N . ALA A 1 312 ? -3.742 -9.172 -7.306 1.00 97.31 312 ALA A N 1
ATOM 2481 C CA . ALA A 1 312 ? -2.618 -9.863 -6.702 1.00 97.31 312 ALA A CA 1
ATOM 2482 C C . ALA A 1 312 ? -1.310 -9.581 -7.445 1.00 97.31 312 ALA A C 1
ATOM 2484 O O . ALA A 1 312 ? -1.286 -9.470 -8.670 1.00 97.31 312 ALA A O 1
ATOM 2485 N N . ARG A 1 313 ? -0.201 -9.508 -6.704 1.00 97.69 313 ARG A N 1
ATOM 2486 C CA . ARG A 1 313 ? 1.130 -9.208 -7.256 1.00 97.69 313 ARG A CA 1
ATOM 2487 C C . ARG A 1 313 ? 2.235 -9.964 -6.530 1.00 97.69 313 ARG A C 1
ATOM 2489 O O . ARG A 1 313 ? 2.044 -10.429 -5.407 1.00 97.69 313 ARG A O 1
ATOM 2496 N N . VAL A 1 314 ? 3.411 -10.043 -7.144 1.00 97.56 314 VAL A N 1
ATOM 2497 C CA . VAL A 1 314 ? 4.646 -10.320 -6.397 1.00 97.56 314 VAL A CA 1
ATOM 2498 C C . VAL A 1 314 ? 5.035 -9.042 -5.660 1.00 97.56 314 VAL A C 1
ATOM 2500 O O . VAL A 1 314 ? 5.198 -7.999 -6.290 1.00 97.56 314 VAL A O 1
ATOM 2503 N N . SER A 1 315 ? 5.154 -9.108 -4.336 1.00 95.25 315 SER A N 1
ATOM 2504 C CA . SER A 1 315 ? 5.585 -7.969 -3.526 1.00 95.25 315 SER A CA 1
ATOM 2505 C C . SER A 1 315 ? 7.108 -7.892 -3.417 1.00 95.25 315 SER A C 1
ATOM 2507 O O . SER A 1 315 ? 7.805 -8.905 -3.520 1.00 95.25 315 SER A O 1
ATOM 2509 N N . GLY A 1 316 ? 7.620 -6.709 -3.063 1.00 91.38 316 GLY A N 1
ATOM 2510 C CA . GLY A 1 316 ? 9.037 -6.501 -2.733 1.00 91.38 316 GLY A CA 1
ATOM 2511 C C . GLY A 1 316 ? 9.533 -7.281 -1.503 1.00 91.38 316 GLY A C 1
ATOM 2512 O O . GLY A 1 316 ? 10.713 -7.248 -1.184 1.00 91.38 316 GLY A O 1
ATOM 2513 N N . TYR A 1 317 ? 8.655 -8.013 -0.805 1.00 89.31 317 TYR A N 1
ATOM 2514 C CA . TYR A 1 317 ? 9.035 -8.918 0.287 1.00 89.31 317 TYR A CA 1
ATOM 2515 C C . TYR A 1 317 ? 9.299 -10.360 -0.176 1.00 89.31 317 TYR A C 1
ATOM 2517 O O . TYR A 1 317 ? 9.520 -11.238 0.671 1.00 89.31 317 TYR A O 1
ATOM 2525 N N . GLY A 1 318 ? 9.233 -10.619 -1.489 1.00 92.81 318 GLY A N 1
ATOM 2526 C CA . GLY A 1 318 ? 9.366 -11.955 -2.067 1.00 92.81 318 GLY A CA 1
ATOM 2527 C C . GLY A 1 318 ? 8.161 -12.848 -1.775 1.00 92.81 318 GLY A C 1
ATOM 2528 O O . GLY A 1 318 ? 8.326 -14.015 -1.433 1.00 92.81 318 GLY A O 1
ATOM 2529 N N . THR A 1 319 ? 6.949 -12.295 -1.836 1.00 94.75 319 THR A N 1
ATOM 2530 C CA . THR A 1 319 ? 5.702 -13.017 -1.523 1.00 94.75 319 THR A CA 1
ATOM 2531 C C . THR A 1 319 ? 4.640 -12.739 -2.573 1.00 94.75 319 THR A C 1
ATOM 2533 O O . THR A 1 319 ? 4.688 -11.698 -3.225 1.00 94.75 319 THR A O 1
ATOM 2536 N N . LEU A 1 320 ? 3.651 -13.621 -2.692 1.00 97.00 320 LEU A N 1
ATOM 2537 C CA . LEU A 1 320 ? 2.391 -13.264 -3.327 1.00 97.00 320 LEU A CA 1
ATOM 2538 C C . LEU A 1 320 ? 1.600 -12.380 -2.363 1.00 97.00 320 LEU A C 1
ATOM 2540 O O . LEU A 1 320 ? 1.297 -12.801 -1.251 1.00 97.00 320 LEU A O 1
ATOM 2544 N N . GLU A 1 321 ? 1.230 -11.192 -2.802 1.00 97.50 321 GLU A N 1
ATOM 2545 C CA . GLU A 1 321 ? 0.360 -10.277 -2.076 1.00 97.50 321 GLU A CA 1
ATOM 2546 C C . GLU A 1 321 ? -1.026 -10.285 -2.719 1.00 97.50 321 GLU A C 1
ATOM 2548 O O . GLU A 1 321 ? -1.165 -9.929 -3.887 1.00 97.50 321 GLU A O 1
ATOM 2553 N N . ASN A 1 322 ? -2.039 -10.703 -1.963 1.00 97.00 322 ASN A N 1
ATOM 2554 C CA . ASN A 1 322 ? -3.446 -10.680 -2.358 1.00 97.00 322 ASN A CA 1
ATOM 2555 C C . ASN A 1 322 ? -4.144 -9.483 -1.702 1.00 97.00 322 ASN A C 1
ATOM 2557 O O . ASN A 1 322 ? -4.074 -9.338 -0.479 1.00 97.00 322 ASN A O 1
ATOM 2561 N N . ARG A 1 323 ? -4.798 -8.634 -2.502 1.00 96.19 323 ARG A N 1
ATOM 2562 C CA . ARG A 1 323 ? -5.067 -7.230 -2.144 1.00 96.19 323 ARG A CA 1
ATOM 2563 C C . ARG A 1 323 ? -6.543 -6.827 -2.153 1.00 96.19 323 ARG A C 1
ATOM 2565 O O . ARG A 1 323 ? -6.864 -5.718 -1.732 1.00 96.19 323 ARG A O 1
ATOM 2572 N N . VAL A 1 324 ? -7.432 -7.708 -2.606 1.00 93.44 324 VAL A N 1
ATOM 2573 C CA . VAL A 1 324 ? -8.805 -7.335 -3.006 1.00 93.44 324 VAL A CA 1
ATOM 2574 C C . VAL A 1 324 ? -9.852 -7.336 -1.897 1.00 93.44 324 VAL A C 1
ATOM 2576 O O . VAL A 1 324 ? -10.978 -6.876 -2.090 1.00 93.44 324 VAL A O 1
ATOM 2579 N N . ASN A 1 325 ? -9.530 -7.865 -0.719 1.00 95.12 325 ASN A N 1
ATOM 2580 C CA . ASN A 1 325 ? -10.534 -8.014 0.327 1.00 95.12 325 ASN A CA 1
ATOM 2581 C C . ASN A 1 325 ? -10.779 -6.663 1.008 1.00 95.12 325 ASN A C 1
ATOM 2583 O O . ASN A 1 325 ? -9.838 -6.014 1.477 1.00 95.12 325 ASN A O 1
ATOM 2587 N N . CYS A 1 326 ? -12.045 -6.248 1.133 1.00 97.06 326 CYS A N 1
ATOM 2588 C CA . CYS A 1 326 ? -12.374 -5.132 2.020 1.00 97.06 326 CYS A CA 1
ATOM 2589 C C . CYS A 1 326 ? -11.937 -5.483 3.443 1.00 97.06 326 CYS A C 1
ATOM 2591 O O . CYS A 1 326 ? -11.938 -6.656 3.833 1.00 97.06 326 CYS A O 1
ATOM 2593 N N . GLN A 1 327 ? -11.612 -4.469 4.242 1.00 95.69 327 GLN A N 1
ATOM 2594 C CA . GLN A 1 327 ? -11.371 -4.717 5.655 1.00 95.69 327 GLN A CA 1
ATOM 2595 C C . GLN A 1 327 ? -12.612 -5.330 6.327 1.00 95.69 327 GLN A C 1
ATOM 2597 O O . GLN A 1 327 ? -13.744 -4.966 6.007 1.00 95.69 327 GLN A O 1
ATOM 2602 N N . GLN A 1 328 ? -12.384 -6.252 7.263 1.00 93.75 328 GLN A N 1
ATOM 2603 C CA . GLN A 1 328 ? -13.417 -7.002 7.976 1.00 93.75 328 GLN A CA 1
ATOM 2604 C C . GLN A 1 328 ? -13.436 -6.649 9.471 1.00 93.75 328 GLN A C 1
ATOM 2606 O O . GLN A 1 328 ? -12.392 -6.290 10.030 1.00 93.75 328 GLN A O 1
ATOM 2611 N N . PRO A 1 329 ? -14.593 -6.754 10.151 1.00 86.69 329 PRO A N 1
ATOM 2612 C CA . PRO A 1 329 ? -14.635 -6.696 11.606 1.00 86.69 329 PRO A CA 1
ATOM 2613 C C . PRO A 1 329 ? -13.812 -7.847 12.199 1.00 86.69 329 PRO A C 1
ATOM 2615 O O . PRO A 1 329 ? -13.778 -8.936 11.620 1.00 86.69 329 PRO A O 1
ATOM 2618 N N . PRO A 1 330 ? -13.146 -7.641 13.350 1.00 72.00 330 PRO A N 1
ATOM 2619 C CA . PRO A 1 330 ? -12.550 -8.759 14.062 1.00 72.00 330 PRO A CA 1
ATOM 2620 C C . PRO A 1 330 ? -13.647 -9.770 14.409 1.00 72.00 330 PRO A C 1
ATOM 2622 O O . PRO A 1 330 ? -14.760 -9.377 14.768 1.00 72.00 330 PRO A O 1
ATOM 2625 N N . GLU A 1 331 ? -13.334 -11.064 14.330 1.00 64.81 331 GLU A N 1
ATOM 2626 C CA . GLU A 1 331 ? -14.233 -12.093 14.848 1.00 64.81 331 GLU A CA 1
ATOM 2627 C C . GLU A 1 331 ? -14.583 -11.762 16.304 1.00 64.81 331 GLU A C 1
ATOM 2629 O O . GLU A 1 331 ? -13.704 -11.481 17.130 1.00 64.81 331 GLU A O 1
ATOM 2634 N N . VAL A 1 332 ? -15.879 -11.763 16.618 1.00 42.53 332 VAL A N 1
ATOM 2635 C CA . VAL A 1 332 ? -16.349 -11.603 17.991 1.00 42.53 332 VAL A CA 1
ATOM 2636 C C . VAL A 1 332 ? -15.919 -12.853 18.753 1.00 42.53 332 VAL A C 1
ATOM 2638 O O . VAL A 1 332 ? -16.552 -13.905 18.658 1.00 42.53 332 VAL A O 1
ATOM 2641 N N . ALA A 1 333 ? -14.828 -12.752 19.510 1.00 33.88 333 ALA A N 1
ATOM 2642 C CA . ALA A 1 333 ? -14.472 -13.752 20.505 1.00 33.88 333 ALA A CA 1
ATOM 2643 C C . ALA A 1 333 ? -15.599 -13.788 21.554 1.00 33.88 333 ALA A C 1
ATOM 2645 O O . ALA A 1 333 ? -15.652 -12.939 22.439 1.00 33.88 333 ALA A O 1
ATOM 2646 N N . GLY A 1 334 ? -16.547 -14.719 21.398 1.00 34.44 334 GLY A N 1
ATOM 2647 C CA . GLY A 1 334 ? -17.701 -14.850 22.297 1.00 34.44 334 GLY A CA 1
ATOM 2648 C C . GLY A 1 334 ? -19.023 -15.303 21.672 1.00 34.44 334 GLY A C 1
ATOM 2649 O O . G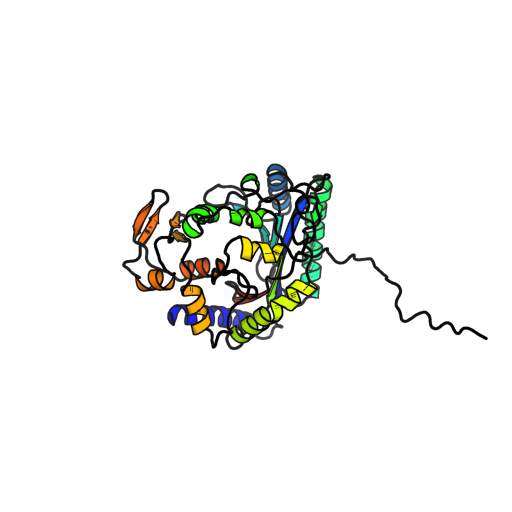LY A 1 334 ? -20.018 -15.378 22.384 1.00 34.44 334 GLY A O 1
ATOM 2650 N N . GLY A 1 335 ? -19.077 -15.627 20.380 1.00 29.61 335 GLY A N 1
ATOM 2651 C CA . GLY A 1 335 ? -20.265 -16.230 19.778 1.00 29.61 335 GLY A CA 1
ATOM 2652 C C . GLY A 1 335 ? -20.287 -17.749 19.926 1.00 29.61 335 GLY A C 1
ATOM 2653 O O . GLY A 1 335 ? -19.994 -18.454 18.965 1.00 29.61 335 GLY A O 1
ATOM 2654 N N . SER A 1 336 ? -20.694 -18.277 21.082 1.00 33.19 336 SER A N 1
ATOM 2655 C CA . SER A 1 336 ? -21.377 -19.574 21.097 1.00 33.19 336 SER A CA 1
ATOM 2656 C C . SER A 1 336 ? -22.727 -19.389 20.395 1.00 33.19 336 SER A C 1
ATOM 2658 O O . SER A 1 336 ? -23.763 -19.226 21.038 1.00 33.19 336 SER A O 1
ATOM 2660 N N . GLY A 1 337 ? -22.714 -19.323 19.062 1.00 31.27 337 GLY A N 1
ATOM 2661 C CA . GLY A 1 337 ? -23.913 -19.628 18.290 1.00 31.27 337 GLY A CA 1
ATOM 2662 C C . GLY A 1 337 ? -24.336 -21.058 18.640 1.00 31.27 337 GLY A C 1
ATOM 2663 O O . GLY A 1 337 ? -23.447 -21.885 18.868 1.00 31.27 337 GLY A O 1
ATOM 2664 N N . PRO A 1 338 ? -25.642 -21.356 18.759 1.00 34.09 338 PRO A N 1
ATOM 2665 C CA . PRO A 1 338 ? -26.078 -22.696 19.118 1.00 34.09 338 PRO A CA 1
ATOM 2666 C C . PRO A 1 338 ? -25.478 -23.690 18.124 1.00 34.09 338 PRO A C 1
ATOM 2668 O O . PRO A 1 338 ? -25.600 -23.516 16.910 1.00 34.09 338 PRO A O 1
ATOM 2671 N N . ASP A 1 339 ? -24.771 -24.689 18.653 1.00 37.62 339 ASP A N 1
ATOM 2672 C CA . ASP A 1 339 ? -24.295 -25.830 17.884 1.00 37.62 339 ASP A CA 1
ATOM 2673 C C . ASP A 1 339 ? -25.515 -26.460 17.192 1.00 37.62 339 ASP A C 1
ATOM 2675 O O . ASP A 1 339 ? -26.410 -26.948 17.885 1.00 37.62 339 ASP A O 1
ATOM 2679 N N . PRO A 1 340 ? -25.594 -26.479 15.849 1.00 41.75 340 PRO A N 1
ATOM 2680 C CA . PRO A 1 340 ? -26.739 -27.049 15.144 1.00 41.75 340 PRO A CA 1
ATOM 2681 C C . PRO A 1 340 ? -26.851 -28.577 15.318 1.00 41.75 340 PRO A C 1
ATOM 2683 O O . PRO A 1 340 ? -27.697 -29.205 14.685 1.00 41.75 340 PRO A O 1
ATOM 2686 N N . ARG A 1 341 ? -25.996 -29.201 16.140 1.00 40.38 341 ARG A N 1
ATOM 2687 C CA . ARG A 1 341 ? -25.988 -30.643 16.419 1.00 40.38 341 ARG A CA 1
ATOM 2688 C C . ARG A 1 341 ? -26.632 -31.039 17.743 1.00 40.38 341 ARG A C 1
ATOM 2690 O O . ARG A 1 341 ? -26.638 -32.228 18.057 1.00 40.38 341 ARG A O 1
ATOM 2697 N N . VAL A 1 342 ? -27.201 -30.101 18.495 1.00 44.91 342 VAL A N 1
ATOM 2698 C CA . VAL A 1 342 ? -27.929 -30.414 19.730 1.00 44.91 342 VAL A CA 1
ATOM 2699 C C . VAL A 1 342 ? -29.324 -29.813 19.648 1.00 44.91 342 VAL A C 1
ATOM 2701 O O . VAL A 1 342 ? -29.566 -28.764 20.210 1.00 44.91 342 VAL A O 1
ATOM 2704 N N . ASP A 1 343 ? -30.197 -30.455 18.873 1.00 37.66 343 ASP A N 1
ATOM 2705 C CA . ASP A 1 343 ? -31.656 -30.464 19.072 1.00 37.66 343 ASP A CA 1
ATOM 2706 C C . ASP A 1 343 ? -32.245 -31.611 18.236 1.00 37.66 343 ASP A C 1
ATOM 2708 O O . ASP A 1 343 ? -33.024 -31.454 17.298 1.00 37.66 343 ASP A O 1
ATOM 2712 N N . GLY A 1 344 ? -31.800 -32.821 18.573 1.00 38.75 344 GLY A N 1
ATOM 2713 C CA . GLY A 1 344 ? -32.465 -34.064 18.206 1.00 38.75 344 GLY A CA 1
ATOM 2714 C C . GLY A 1 344 ? -33.479 -34.459 19.275 1.00 38.75 344 GLY A C 1
ATOM 2715 O O . GLY A 1 344 ? -33.384 -35.561 19.804 1.00 38.75 344 GLY A O 1
ATOM 2716 N N . GLU A 1 345 ? -34.415 -33.576 19.634 1.00 37.78 345 GLU A N 1
ATOM 2717 C CA . GLU A 1 345 ? -35.554 -33.967 20.465 1.00 37.78 345 GLU A CA 1
ATOM 2718 C C . GLU A 1 345 ? -36.709 -34.453 19.584 1.00 37.78 345 GLU A C 1
ATOM 2720 O O . GLU A 1 345 ? -37.376 -33.719 18.850 1.00 37.78 345 GLU A O 1
ATOM 2725 N N . SER A 1 346 ? -36.909 -35.764 19.668 1.00 44.75 346 SER A N 1
ATOM 2726 C CA . SER A 1 346 ? -38.080 -36.512 19.240 1.00 44.75 346 SER A CA 1
ATOM 2727 C C . SER A 1 346 ? -39.385 -35.816 19.638 1.00 44.75 346 SER A C 1
ATOM 2729 O O . SER A 1 346 ? -39.690 -35.691 20.823 1.00 44.75 346 SER A O 1
ATOM 2731 N N . ARG A 1 347 ? -40.208 -35.453 18.651 1.00 35.41 347 ARG A N 1
ATOM 2732 C CA . ARG A 1 347 ? -41.638 -35.205 18.875 1.00 35.41 347 ARG A CA 1
ATOM 2733 C C . ARG A 1 347 ? -42.363 -36.556 18.960 1.00 35.41 347 ARG A C 1
ATOM 2735 O O . ARG A 1 347 ? -42.264 -37.315 17.994 1.00 35.41 347 ARG A O 1
ATOM 2742 N N . PRO A 1 348 ? -43.091 -36.877 20.044 1.00 46.69 348 PRO A N 1
ATOM 2743 C CA . PRO A 1 348 ? -44.082 -37.939 19.998 1.00 46.69 348 PRO A CA 1
ATOM 2744 C C . PRO A 1 348 ? -45.350 -37.425 19.301 1.00 46.69 348 PRO A C 1
ATOM 2746 O O . PRO A 1 348 ? -45.680 -36.238 19.389 1.00 46.69 348 PRO A O 1
ATOM 2749 N N . GLY A 1 349 ? -45.991 -38.324 18.552 1.00 43.22 349 GLY A N 1
ATOM 2750 C CA . GLY A 1 349 ? -47.288 -38.106 17.909 1.00 43.22 349 GLY A CA 1
ATOM 2751 C C . GLY A 1 349 ? -48.471 -38.226 18.855 1.00 43.22 349 GLY A C 1
ATOM 2752 O O . GLY A 1 349 ? -48.262 -38.585 20.038 1.00 43.22 349 GLY A O 1
#